Protein AF-U5CZX8-F1 (afdb_monomer)

Mean predicted aligned error: 11.59 Å

Sequence (187 aa):
MSKPLRHMLASSLLDAGLIGLATLAYSPLNSSSNFSDRPPTEMAPLFPGCDYEHWLIVMDKPGGEGATKQQMIECYVQTLAKIVGSEEEAKKKIYNVSCERYFGFGCELDEETANKLEGIPGVLFVLPDSYVDVENKDYGAELFVNGEIVQRTPERQRRVEPVPQRAQDRPRYNDRTRYVRRRENQR

Foldseek 3Di:
DDQLVLVVVVVVCVVVLLDQFAPPDPPVPPDPDDPPPDDPPPPDPQAAQQPQQKKKWFFDQQLHPPDDPLSLVVSQLVLLCVLVVHSQVSLAFWFAAADDSGRITMGGHHNVSLVVSVPGPGTDDIHRFHHNDNVVRHSAHFTGHRHDTDDDDPVVNVSRDDDPPDPPPPPPPPPPPPVVVVVVVPD

Organism: Amborella trichopoda (NCBI:txid13333)

Secondary structure (DSSP, 8-state):
--HHHHHHHHHHHHHTTSS---------------TT---TT-PPPPPTT-SSSEEEEEESSTTSTT--HHHHHHHHHHHHHHHHS-HHHHHHHEEEEEESSSEEEEEE--HHHHHGGGGSTTEEEEEE---SBTTTTB--SEEEETTEEEPPPHHHHHHHSPP---TT-S------STTTHHHHT--

Nearest PDB structures (foldseek):
  5ydg-assembly1_A  TM=9.999E-01  e=1.184E-20  Arabidopsis thaliana
  5iww-assembly1_C  TM=9.575E-01  e=3.971E-15  Arabidopsis thaliana
  5gi0-assembly1_A  TM=9.642E-01  e=8.546E-14  Arabidopsis thaliana
  5mpy-assembly1_B  TM=8.998E-01  e=9.704E-13  Arabidopsis thaliana
  5mpx-assembly1_A  TM=8.526E-01  e=6.197E-12  Arabidopsis thaliana

InterPro domains:
  IPR037045 Peptidase S8 propeptide/proteinase inhibitor I9 superfamily [G3DSA:3.30.70.80] (50-134)
  IPR039206 MORF/ORRM1/DAG-like [PTHR31346] (24-185)
  IPR054059 MORF/ORRM1/DAG-like, MORF domain [PF21864] (52-142)

Solvent-accessible surface area (backbone atoms only — not comparable to full-atom values): 11111 Å² total; per-residue (Å²): 134,56,71,69,58,34,52,52,49,48,50,50,35,40,78,68,67,55,43,77,54,42,83,67,83,72,66,79,72,92,63,97,63,80,87,81,76,71,65,100,75,74,69,72,82,64,56,65,65,42,73,50,37,33,34,34,38,32,39,55,64,48,58,42,90,87,44,50,69,68,44,28,50,51,39,51,31,53,59,43,12,75,75,69,74,32,54,72,57,21,24,62,34,29,52,22,39,34,83,75,86,40,46,33,37,32,31,61,39,54,56,75,64,50,57,59,49,68,76,40,90,51,45,73,46,72,27,66,29,34,26,30,32,69,92,76,67,31,58,31,70,42,38,26,55,72,78,39,82,50,84,68,56,73,76,58,44,66,61,52,50,84,74,79,77,62,84,80,73,59,81,76,80,76,80,71,66,72,70,60,64,65,66,68,77,74,118

pLDDT: mean 78.73, std 22.08, range [29.31, 98.56]

Radius of gyration: 20.28 Å; Cα contacts (8 Å, |Δi|>4): 254; chains: 1; boun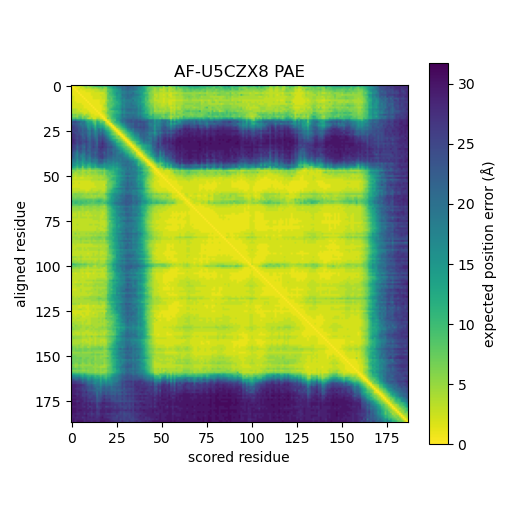ding box: 40×74×40 Å

Structure (mmCIF, N/CA/C/O backbone):
data_AF-U5CZX8-F1
#
_entry.id   AF-U5CZX8-F1
#
loop_
_atom_site.group_PDB
_atom_site.id
_atom_site.type_symbol
_atom_site.label_atom_id
_atom_site.label_alt_id
_atom_site.label_comp_id
_atom_site.label_asym_id
_atom_site.label_entity_id
_atom_site.label_seq_id
_atom_site.pdbx_PDB_ins_code
_atom_site.Cartn_x
_atom_site.Cartn_y
_atom_site.Cartn_z
_atom_site.occupancy
_atom_site.B_iso_or_equiv
_atom_site.auth_seq_id
_atom_site.auth_comp_id
_atom_site.auth_asym_id
_atom_site.auth_atom_id
_atom_site.pdbx_PDB_model_num
ATOM 1 N N . MET A 1 1 ? 4.546 -13.381 12.434 1.00 78.50 1 MET A N 1
ATOM 2 C CA . MET A 1 1 ? 4.994 -14.566 11.647 1.00 78.50 1 MET A CA 1
ATOM 3 C C . MET A 1 1 ? 6.527 -14.574 11.509 1.00 78.50 1 MET A C 1
ATOM 5 O O . MET A 1 1 ? 7.109 -13.504 11.588 1.00 78.50 1 MET A O 1
ATOM 9 N N . SER A 1 2 ? 7.214 -15.718 11.329 1.00 84.50 2 SER A N 1
ATOM 10 C CA . SER A 1 2 ? 8.690 -15.725 11.152 1.00 84.50 2 SER A CA 1
ATOM 11 C C . SER A 1 2 ? 9.116 -15.339 9.724 1.00 84.50 2 SER A C 1
ATOM 13 O O . SER A 1 2 ? 8.369 -15.570 8.772 1.00 84.50 2 SER A O 1
ATOM 15 N N . LYS A 1 3 ? 10.336 -14.799 9.550 1.00 83.19 3 LYS A N 1
ATOM 16 C CA . LYS A 1 3 ? 10.922 -14.449 8.235 1.00 83.19 3 LYS A CA 1
ATOM 17 C C . LYS A 1 3 ? 10.794 -15.536 7.153 1.00 83.19 3 LYS A C 1
ATOM 19 O O . LYS A 1 3 ? 10.302 -15.208 6.072 1.00 83.19 3 LYS A O 1
ATOM 24 N N . PRO A 1 4 ? 11.175 -16.807 7.397 1.00 80.69 4 PRO A N 1
ATOM 25 C CA . PRO A 1 4 ? 11.078 -17.844 6.369 1.00 80.69 4 PRO A CA 1
ATOM 26 C C . PRO A 1 4 ? 9.625 -18.177 6.009 1.00 80.69 4 PRO A C 1
ATOM 28 O O . PRO A 1 4 ? 9.330 -18.436 4.845 1.00 80.69 4 PRO A O 1
ATOM 31 N N . LEU A 1 5 ? 8.700 -18.115 6.977 1.00 83.25 5 LEU A N 1
ATOM 32 C CA . LEU A 1 5 ? 7.270 -18.312 6.715 1.00 83.25 5 LEU A CA 1
ATOM 33 C C . LEU A 1 5 ? 6.704 -17.186 5.845 1.00 83.25 5 LEU A C 1
ATOM 35 O O . LEU A 1 5 ? 5.972 -17.461 4.899 1.00 83.25 5 LEU A O 1
ATOM 39 N N . ARG A 1 6 ? 7.089 -15.933 6.116 1.00 83.25 6 ARG A N 1
ATOM 40 C CA . ARG A 1 6 ? 6.711 -14.781 5.285 1.00 83.25 6 ARG A CA 1
ATOM 41 C C . ARG A 1 6 ? 7.212 -14.916 3.852 1.00 83.25 6 ARG A C 1
ATOM 43 O O . ARG A 1 6 ? 6.442 -14.699 2.926 1.00 83.25 6 ARG A O 1
ATOM 50 N N . HIS A 1 7 ? 8.465 -15.325 3.674 1.00 80.50 7 HIS A N 1
ATOM 51 C CA . HIS A 1 7 ? 9.041 -15.531 2.347 1.00 80.50 7 HIS A CA 1
ATOM 52 C C . HIS A 1 7 ? 8.331 -16.658 1.580 1.00 80.50 7 HIS A C 1
ATOM 54 O O . HIS A 1 7 ? 8.006 -16.512 0.404 1.00 80.50 7 HIS A O 1
ATOM 60 N N . MET A 1 8 ? 8.051 -17.781 2.248 1.00 82.44 8 MET A N 1
ATOM 61 C CA . MET A 1 8 ? 7.316 -18.898 1.647 1.00 82.44 8 MET A CA 1
ATOM 62 C C . MET A 1 8 ? 5.894 -18.491 1.246 1.00 82.44 8 MET A C 1
ATOM 64 O O . MET A 1 8 ? 5.428 -18.857 0.169 1.00 82.44 8 MET A O 1
ATOM 68 N N . LEU A 1 9 ? 5.216 -17.708 2.088 1.00 83.75 9 LEU A N 1
ATOM 69 C CA . LEU A 1 9 ? 3.877 -17.209 1.802 1.00 83.75 9 LEU A CA 1
ATOM 70 C C . LEU A 1 9 ? 3.877 -16.218 0.633 1.00 83.75 9 LEU A C 1
ATOM 72 O O . LEU A 1 9 ? 3.049 -16.358 -0.261 1.00 83.75 9 LEU A O 1
ATOM 76 N N . ALA A 1 10 ? 4.824 -15.276 0.600 1.00 83.75 10 ALA A N 1
ATOM 77 C CA . ALA A 1 10 ? 4.983 -14.346 -0.517 1.00 83.75 10 ALA A CA 1
ATOM 78 C C . ALA A 1 10 ? 5.214 -15.095 -1.840 1.00 83.75 10 ALA A C 1
ATOM 80 O O . ALA A 1 10 ? 4.497 -14.853 -2.807 1.00 83.75 10 ALA A O 1
ATOM 81 N N . SER A 1 11 ? 6.126 -16.075 -1.857 1.00 77.06 11 SER A N 1
ATOM 82 C CA . SER A 1 11 ? 6.371 -16.928 -3.031 1.00 77.06 11 SER A CA 1
ATOM 83 C C . SER A 1 11 ? 5.117 -17.689 -3.471 1.00 77.06 11 SER A C 1
ATOM 85 O O . SER A 1 11 ? 4.805 -17.732 -4.653 1.00 77.06 11 SER A O 1
ATOM 87 N N . SER A 1 12 ? 4.367 -18.260 -2.526 1.00 76.12 12 SER A N 1
ATOM 88 C CA . SER A 1 12 ? 3.146 -19.015 -2.828 1.00 76.12 12 SER A CA 1
ATOM 89 C C . SER A 1 12 ? 2.041 -18.129 -3.418 1.00 76.12 12 SER A C 1
ATOM 91 O O . SER A 1 12 ? 1.382 -18.504 -4.387 1.00 76.12 12 SER A O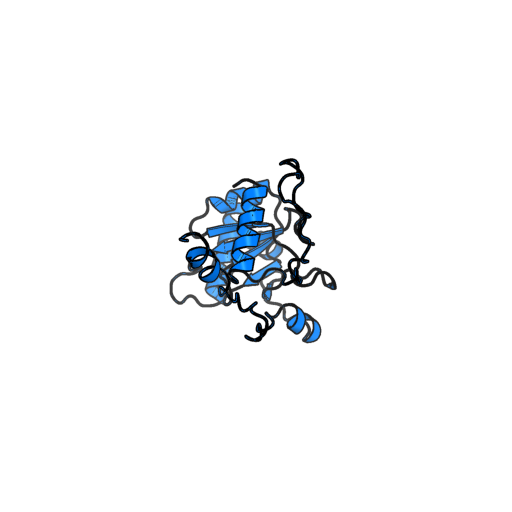 1
ATOM 93 N N . LEU A 1 13 ? 1.849 -16.924 -2.869 1.00 80.81 13 LEU A N 1
ATOM 94 C CA . LEU A 1 13 ? 0.871 -15.961 -3.383 1.00 80.81 13 LEU A CA 1
ATOM 95 C C . LEU A 1 13 ? 1.269 -15.427 -4.766 1.00 80.81 13 LEU A C 1
ATOM 97 O O . LEU A 1 13 ? 0.390 -15.165 -5.589 1.00 80.81 13 LEU A O 1
ATOM 101 N N . LEU A 1 14 ? 2.571 -15.310 -5.035 1.00 74.50 14 LEU A N 1
ATOM 102 C CA . LEU A 1 14 ? 3.102 -14.982 -6.356 1.00 74.50 14 LEU A CA 1
ATOM 103 C C . LEU A 1 14 ? 2.827 -16.080 -7.379 1.00 74.50 14 LEU A C 1
ATOM 105 O O . LEU A 1 14 ? 2.268 -15.800 -8.437 1.00 74.50 14 LEU A O 1
ATOM 109 N N . ASP A 1 15 ? 3.151 -17.330 -7.044 1.00 72.50 15 ASP A N 1
ATOM 110 C CA . ASP A 1 15 ? 2.921 -18.490 -7.914 1.00 72.50 15 ASP A CA 1
ATOM 111 C C . ASP A 1 15 ? 1.429 -18.688 -8.222 1.00 72.50 15 ASP A C 1
ATOM 113 O O . ASP A 1 15 ? 1.054 -19.127 -9.313 1.00 72.50 15 ASP A O 1
ATOM 117 N N . ALA A 1 16 ? 0.560 -18.334 -7.271 1.00 71.88 16 ALA A N 1
ATOM 118 C CA . ALA A 1 16 ? -0.889 -18.342 -7.443 1.00 71.88 16 ALA A CA 1
ATOM 119 C C . ALA A 1 16 ? -1.425 -17.147 -8.258 1.00 71.88 16 ALA A C 1
ATOM 121 O O . ALA A 1 16 ? -2.615 -17.122 -8.577 1.00 71.88 16 ALA A O 1
ATOM 122 N N . GLY A 1 17 ? -0.587 -16.156 -8.581 1.00 70.94 17 GLY A N 1
ATOM 123 C CA . GLY A 1 17 ? -0.991 -14.924 -9.261 1.00 70.94 17 GLY A CA 1
ATOM 124 C C . GLY A 1 17 ? -1.890 -14.016 -8.415 1.00 70.94 17 GLY A C 1
ATOM 125 O O . GLY A 1 17 ? -2.615 -13.193 -8.968 1.00 70.94 17 GLY A O 1
ATOM 126 N N . LEU A 1 18 ? -1.874 -14.182 -7.088 1.00 70.50 18 LEU A N 1
ATOM 127 C CA . LEU A 1 18 ? -2.709 -13.427 -6.150 1.00 70.50 18 LEU A CA 1
ATOM 128 C C . LEU A 1 18 ? -2.105 -12.070 -5.779 1.00 70.50 18 LEU A C 1
ATOM 130 O O . LEU A 1 18 ? -2.843 -11.157 -5.422 1.00 70.50 18 LEU A O 1
ATOM 134 N N . ILE A 1 19 ? -0.781 -11.924 -5.869 1.00 71.50 19 ILE A N 1
ATOM 135 C CA . ILE A 1 19 ? -0.080 -10.648 -5.686 1.00 71.50 19 ILE A CA 1
ATOM 136 C C . ILE A 1 19 ? 0.880 -10.416 -6.853 1.00 71.50 19 ILE A C 1
ATOM 138 O O . ILE A 1 19 ? 1.538 -11.338 -7.329 1.00 71.50 19 ILE A O 1
ATOM 142 N N . GLY A 1 20 ? 0.932 -9.178 -7.343 1.00 58.06 20 GLY A N 1
ATOM 143 C CA . GLY A 1 20 ? 1.756 -8.783 -8.486 1.00 58.06 20 GLY A CA 1
ATOM 144 C C . GLY A 1 20 ? 3.149 -8.308 -8.080 1.00 58.06 20 GLY A C 1
ATOM 145 O O . GLY A 1 20 ? 3.494 -7.179 -8.413 1.00 58.06 20 GLY A O 1
ATOM 146 N N . LEU A 1 21 ? 3.912 -9.131 -7.355 1.00 53.41 21 LEU A N 1
ATOM 147 C CA . LEU A 1 21 ? 5.357 -8.920 -7.174 1.00 53.41 21 LEU A CA 1
ATOM 148 C C . LEU A 1 21 ? 6.109 -9.568 -8.348 1.00 53.41 21 LEU A C 1
ATOM 150 O O . LEU A 1 21 ? 5.516 -10.270 -9.167 1.00 53.41 21 LEU A O 1
ATOM 154 N N . ALA A 1 22 ? 7.398 -9.272 -8.476 1.00 44.47 22 ALA A N 1
ATOM 155 C CA . ALA A 1 22 ? 8.213 -9.544 -9.657 1.00 44.47 22 ALA A CA 1
ATOM 156 C C . ALA A 1 22 ? 7.952 -10.882 -10.364 1.00 44.47 22 ALA A C 1
ATOM 158 O O . ALA A 1 22 ? 8.264 -11.953 -9.848 1.00 44.47 22 ALA A O 1
ATOM 159 N N . THR A 1 23 ? 7.530 -10.816 -11.629 1.00 39.31 23 THR A N 1
ATOM 160 C CA . THR A 1 23 ? 7.775 -11.895 -12.588 1.00 39.31 23 THR A CA 1
ATOM 161 C C . THR A 1 23 ? 9.192 -11.746 -13.128 1.00 39.31 23 THR A C 1
ATOM 163 O O . THR A 1 23 ? 9.391 -11.403 -14.295 1.00 39.31 23 THR A O 1
ATOM 166 N N . LEU A 1 24 ? 10.205 -11.994 -12.298 1.00 36.75 24 LEU A N 1
ATOM 167 C CA . LEU A 1 24 ? 11.465 -12.440 -12.872 1.00 36.75 24 LEU A CA 1
ATOM 168 C C . LEU A 1 24 ? 11.303 -13.915 -13.187 1.00 36.75 24 LEU A C 1
ATOM 170 O O . LEU A 1 24 ? 10.993 -14.725 -12.318 1.00 36.75 24 LEU A O 1
ATOM 174 N N . ALA A 1 25 ? 11.476 -14.228 -14.465 1.00 31.42 25 ALA A N 1
ATOM 175 C CA . ALA A 1 25 ? 11.493 -15.561 -15.017 1.00 31.42 25 ALA A CA 1
ATOM 176 C C . ALA A 1 25 ? 12.490 -16.462 -14.270 1.00 31.42 25 ALA A C 1
ATOM 178 O O . ALA A 1 25 ? 13.597 -16.705 -14.740 1.00 31.42 25 ALA A O 1
ATOM 179 N N . TYR A 1 26 ? 12.074 -17.055 -13.157 1.00 33.75 26 TYR A N 1
ATOM 180 C CA . TYR A 1 26 ? 12.477 -18.416 -12.881 1.00 33.75 26 TYR A CA 1
ATOM 181 C C . TYR A 1 26 ? 11.613 -19.295 -13.775 1.00 33.75 26 TYR A C 1
ATOM 183 O O . TYR A 1 26 ? 10.571 -19.820 -13.397 1.00 33.75 26 TYR A O 1
ATOM 191 N N . SER A 1 27 ? 12.108 -19.511 -14.996 1.00 29.31 27 SER A N 1
ATOM 192 C CA . SER A 1 27 ? 12.084 -20.895 -15.450 1.00 29.31 27 SER A CA 1
ATOM 193 C C . SER A 1 27 ? 12.723 -21.693 -14.313 1.00 29.31 27 SER A C 1
ATOM 195 O O . SER A 1 27 ? 13.833 -21.325 -13.911 1.00 29.31 27 SER A O 1
ATOM 197 N N . PRO A 1 28 ? 12.077 -22.724 -13.743 1.00 33.00 28 PRO A N 1
ATOM 198 C CA . PRO A 1 28 ? 12.826 -23.673 -12.953 1.00 33.00 28 PRO A CA 1
ATOM 199 C C . PRO A 1 28 ? 13.852 -24.223 -13.934 1.00 33.00 28 PRO A C 1
ATOM 201 O O . PRO A 1 28 ? 13.510 -24.977 -14.847 1.00 33.00 28 PRO A O 1
ATOM 204 N N . LEU A 1 29 ? 15.091 -23.734 -13.836 1.00 30.27 29 LEU A N 1
ATOM 205 C CA . LEU A 1 29 ? 16.211 -24.342 -14.517 1.00 30.27 29 LEU A CA 1
ATOM 206 C C . LEU A 1 29 ? 16.099 -25.812 -14.158 1.00 30.27 29 LEU A C 1
ATOM 208 O O . LEU A 1 29 ? 16.090 -26.184 -12.984 1.00 30.27 29 LEU A O 1
ATOM 212 N N . ASN A 1 30 ? 15.900 -26.608 -15.199 1.00 37.06 30 ASN A N 1
ATOM 213 C CA . ASN A 1 30 ? 15.998 -28.046 -15.200 1.00 37.06 30 ASN A CA 1
ATOM 214 C C . ASN A 1 30 ? 17.410 -28.425 -14.731 1.00 37.06 30 ASN A C 1
ATOM 216 O O . ASN A 1 30 ? 18.274 -28.764 -15.532 1.00 37.06 30 ASN A O 1
ATOM 220 N N . SER A 1 31 ? 17.646 -28.311 -13.430 1.00 34.00 31 SER A N 1
ATOM 221 C CA . SER A 1 31 ? 18.779 -28.869 -12.724 1.00 34.00 31 SER A CA 1
ATOM 222 C C . SER A 1 31 ? 18.196 -29.941 -11.832 1.00 34.00 31 SER A C 1
ATOM 224 O O . SER A 1 31 ? 17.680 -29.694 -10.745 1.00 34.00 31 SER A O 1
ATOM 226 N N . SER A 1 32 ? 18.243 -31.159 -12.351 1.00 39.44 32 SER A N 1
ATOM 227 C CA . SER A 1 32 ? 18.207 -32.389 -11.580 1.00 39.44 32 SER A CA 1
ATOM 228 C C . SER A 1 32 ? 19.336 -32.376 -10.541 1.00 39.44 32 SER A C 1
ATOM 230 O O . SER A 1 32 ? 20.376 -33.002 -10.732 1.00 39.44 32 SER A O 1
ATOM 232 N N . SER A 1 33 ? 19.166 -31.629 -9.457 1.00 37.16 33 SER A N 1
ATOM 233 C CA . SER A 1 33 ? 20.086 -31.619 -8.326 1.00 37.16 33 SER A CA 1
ATOM 234 C C . SER A 1 33 ? 19.279 -31.810 -7.053 1.00 37.16 33 SER A C 1
ATOM 236 O O . SER A 1 33 ? 18.528 -30.932 -6.635 1.00 37.16 33 SER A O 1
ATOM 238 N N . ASN A 1 34 ? 19.412 -33.017 -6.507 1.00 36.50 34 ASN A N 1
ATOM 239 C CA . ASN A 1 34 ? 18.912 -33.498 -5.227 1.00 36.50 34 ASN A CA 1
ATOM 240 C C . ASN A 1 34 ? 18.708 -32.382 -4.187 1.00 36.50 34 ASN A C 1
ATOM 242 O O . ASN A 1 34 ? 19.662 -31.805 -3.676 1.00 36.50 34 ASN A O 1
ATOM 246 N N . PHE A 1 35 ? 17.449 -32.148 -3.814 1.00 41.88 35 PHE A N 1
ATOM 247 C CA . PHE A 1 35 ? 17.029 -31.244 -2.733 1.00 41.88 35 PHE A CA 1
ATOM 248 C C . PHE A 1 35 ? 17.423 -31.729 -1.322 1.00 41.88 35 PHE A C 1
ATOM 250 O O . PHE A 1 35 ? 16.979 -31.162 -0.328 1.00 41.88 35 PHE A O 1
ATOM 257 N N . SER A 1 36 ? 18.227 -32.786 -1.213 1.00 44.41 36 SER A N 1
ATOM 258 C CA . SER A 1 36 ? 18.512 -33.463 0.053 1.00 44.41 36 SER A CA 1
ATOM 259 C C . SER A 1 36 ? 19.701 -32.886 0.827 1.00 44.41 36 SER A C 1
ATOM 261 O O . SER A 1 36 ? 19.814 -33.186 2.010 1.00 44.41 36 SER A O 1
ATOM 263 N N . ASP A 1 37 ? 20.532 -32.035 0.212 1.00 43.59 37 ASP A N 1
ATOM 264 C CA . ASP A 1 37 ? 21.827 -31.635 0.796 1.00 43.59 37 ASP A CA 1
ATOM 265 C C . ASP A 1 37 ? 21.933 -30.157 1.214 1.00 43.59 37 ASP A C 1
ATOM 267 O O . ASP A 1 37 ? 23.011 -29.709 1.605 1.00 43.59 37 ASP A O 1
ATOM 271 N N . ARG A 1 38 ? 20.846 -29.367 1.174 1.00 44.50 38 ARG A N 1
ATOM 272 C CA . ARG A 1 38 ? 20.902 -27.998 1.718 1.00 44.50 38 ARG A CA 1
ATOM 273 C C . ARG A 1 38 ? 20.755 -28.020 3.243 1.00 44.50 38 ARG A C 1
ATOM 275 O O . ARG A 1 38 ? 19.725 -28.492 3.731 1.00 44.50 38 ARG A O 1
ATOM 282 N N . PRO A 1 39 ? 21.725 -27.487 4.013 1.00 38.94 39 PRO A N 1
ATOM 283 C CA . PRO A 1 39 ? 21.529 -27.289 5.441 1.00 38.94 39 PRO A CA 1
ATOM 284 C C . PRO A 1 39 ? 20.318 -26.358 5.665 1.00 38.94 39 PRO A C 1
ATOM 286 O O . PRO A 1 39 ? 20.129 -25.430 4.876 1.00 38.94 39 PRO A O 1
ATOM 289 N N . PRO A 1 40 ? 19.508 -26.543 6.730 1.00 52.44 40 PRO A N 1
ATOM 290 C CA . PRO A 1 40 ? 18.209 -25.864 6.916 1.00 52.44 40 PRO A CA 1
ATOM 291 C C . PRO A 1 40 ? 18.261 -24.330 7.044 1.00 52.44 40 PRO A C 1
ATOM 293 O O . PRO A 1 40 ? 17.234 -23.690 7.265 1.00 52.44 40 PRO A O 1
ATOM 296 N N . THR A 1 41 ? 19.452 -23.746 6.955 1.00 47.69 41 THR A N 1
ATOM 297 C CA . THR A 1 41 ? 19.762 -22.358 7.302 1.00 47.69 41 THR A CA 1
ATOM 298 C C . THR A 1 41 ? 20.202 -21.529 6.096 1.00 47.69 41 THR A C 1
ATOM 300 O O . THR A 1 41 ? 20.325 -20.312 6.217 1.00 47.69 41 THR A O 1
ATOM 303 N N . GLU A 1 42 ? 20.436 -22.147 4.933 1.00 44.53 42 GLU A N 1
ATOM 304 C CA . GLU A 1 42 ? 20.736 -21.403 3.707 1.00 44.53 42 GLU A CA 1
ATOM 305 C C . GLU A 1 42 ? 19.422 -20.848 3.139 1.00 44.53 42 GLU A C 1
ATOM 307 O O . GLU A 1 42 ? 18.745 -21.466 2.314 1.00 44.53 42 GLU A O 1
ATOM 312 N N . MET A 1 43 ? 19.011 -19.694 3.677 1.00 50.47 43 MET A N 1
ATOM 313 C CA . MET A 1 43 ? 17.903 -18.902 3.150 1.00 50.47 43 MET A CA 1
ATOM 314 C C . MET A 1 43 ? 18.111 -18.750 1.639 1.00 50.47 43 MET A C 1
ATOM 316 O O . MET A 1 43 ? 19.199 -18.374 1.197 1.00 50.47 43 MET A O 1
ATOM 320 N N . ALA A 1 44 ? 17.086 -19.067 0.842 1.00 56.72 44 ALA A N 1
ATOM 321 C CA . ALA A 1 44 ? 17.107 -18.767 -0.585 1.00 56.72 44 ALA A CA 1
ATOM 322 C C . ALA A 1 44 ? 17.496 -17.287 -0.785 1.00 56.72 44 ALA A C 1
ATOM 324 O O . ALA A 1 44 ? 17.135 -16.469 0.068 1.00 56.72 44 ALA A O 1
ATOM 325 N N . PRO A 1 45 ? 18.230 -16.930 -1.858 1.00 57.22 45 PRO A N 1
ATOM 326 C CA . PRO A 1 45 ? 18.586 -15.539 -2.107 1.00 57.22 45 PRO A CA 1
ATOM 327 C C . PRO A 1 45 ? 17.318 -14.690 -2.053 1.00 57.22 45 PRO A C 1
ATOM 329 O O . PRO A 1 45 ? 16.367 -14.978 -2.782 1.00 57.22 45 PRO A O 1
ATOM 332 N N . LEU A 1 46 ? 17.291 -13.701 -1.157 1.00 64.56 46 LEU A N 1
ATOM 333 C CA . LEU A 1 46 ? 16.168 -12.776 -1.057 1.00 64.56 46 LEU A CA 1
ATOM 334 C C . LEU A 1 46 ? 15.966 -12.129 -2.430 1.00 64.56 46 LEU A C 1
ATOM 336 O O . LEU A 1 46 ? 16.939 -11.786 -3.111 1.00 64.56 46 LEU A O 1
ATOM 340 N N . PHE A 1 47 ? 14.711 -11.995 -2.853 1.00 75.50 47 PHE A N 1
ATOM 341 C CA . PHE A 1 47 ? 14.388 -11.297 -4.093 1.00 75.50 47 PHE A CA 1
ATOM 342 C C . PHE A 1 47 ? 15.025 -9.894 -4.085 1.00 75.50 47 PHE A C 1
ATOM 344 O O . PHE A 1 47 ? 15.101 -9.267 -3.027 1.00 75.50 47 PHE A O 1
ATOM 351 N N . PRO A 1 48 ? 15.494 -9.358 -5.224 1.00 84.12 48 PRO A N 1
ATOM 352 C CA . PRO A 1 48 ? 15.977 -7.980 -5.268 1.00 84.12 48 PRO A CA 1
ATOM 353 C C . PRO A 1 48 ? 14.923 -7.011 -4.706 1.00 84.12 48 PRO A C 1
ATOM 355 O O . PRO A 1 48 ? 13.763 -7.069 -5.105 1.00 84.12 48 PRO A O 1
ATOM 358 N N . GLY A 1 49 ? 15.317 -6.146 -3.769 1.00 84.19 49 GLY A N 1
ATOM 359 C CA . GLY A 1 49 ? 14.403 -5.238 -3.056 1.00 84.19 49 GLY A CA 1
ATOM 360 C C . GLY A 1 49 ? 13.732 -5.833 -1.811 1.00 84.19 49 GLY A C 1
ATOM 361 O O . GLY A 1 49 ? 13.087 -5.102 -1.075 1.00 84.19 49 GLY A O 1
ATOM 362 N N . CYS A 1 50 ? 13.910 -7.129 -1.534 1.00 89.19 50 CYS A N 1
ATOM 363 C CA . CYS A 1 50 ? 13.456 -7.762 -0.296 1.00 89.19 50 CYS A CA 1
ATOM 364 C C . CYS A 1 50 ? 14.487 -7.550 0.818 1.00 89.19 50 CYS A C 1
ATOM 366 O O . CYS A 1 50 ? 15.338 -8.402 1.076 1.00 89.19 50 CYS A O 1
ATOM 368 N N . ASP A 1 51 ? 14.401 -6.400 1.478 1.00 90.06 51 ASP A N 1
ATOM 369 C CA . ASP A 1 51 ? 15.327 -5.946 2.523 1.00 90.06 51 ASP A CA 1
ATOM 370 C C . ASP A 1 51 ? 14.749 -5.996 3.948 1.00 90.06 51 ASP A C 1
ATOM 372 O O . ASP A 1 51 ? 15.488 -5.784 4.906 1.00 90.06 51 ASP A O 1
ATOM 376 N N . TYR A 1 52 ? 13.467 -6.353 4.106 1.00 91.06 52 TYR A N 1
ATOM 377 C CA . TYR A 1 52 ? 12.719 -6.272 5.374 1.00 91.06 52 TYR A CA 1
ATOM 378 C C . TYR A 1 52 ? 12.539 -4.840 5.914 1.00 91.06 52 TYR A C 1
ATOM 380 O O . TYR A 1 52 ? 12.140 -4.663 7.067 1.00 91.06 52 TYR A O 1
ATOM 388 N N . GLU A 1 53 ? 12.772 -3.838 5.070 1.00 95.19 53 GLU A N 1
ATOM 389 C CA . GLU A 1 53 ? 12.438 -2.430 5.298 1.00 95.19 53 GLU A CA 1
ATOM 390 C C . GLU A 1 53 ? 11.243 -2.010 4.425 1.00 95.19 53 GLU A C 1
ATOM 392 O O . GLU A 1 53 ? 10.510 -1.080 4.756 1.00 95.19 53 GLU A O 1
ATOM 397 N N . HIS A 1 54 ? 10.980 -2.754 3.348 1.00 96.50 54 HIS A N 1
ATOM 398 C CA . HIS A 1 54 ? 9.813 -2.588 2.489 1.00 96.50 54 HIS A CA 1
ATOM 399 C C . HIS A 1 54 ? 8.813 -3.725 2.688 1.00 96.50 54 HIS A C 1
ATOM 401 O O . HIS A 1 54 ? 9.150 -4.911 2.614 1.00 96.50 54 HIS A O 1
ATOM 407 N N . TRP A 1 55 ? 7.557 -3.350 2.919 1.00 97.00 55 TRP A N 1
ATOM 408 C CA . TRP A 1 55 ? 6.490 -4.278 3.273 1.00 97.00 55 TRP A CA 1
ATOM 409 C C . TRP A 1 55 ? 5.278 -4.103 2.374 1.00 97.00 55 TRP A C 1
ATOM 411 O O . TRP A 1 55 ? 4.772 -2.993 2.228 1.00 97.00 55 TRP A O 1
ATOM 421 N N . LEU A 1 56 ? 4.777 -5.220 1.853 1.00 96.62 56 LEU A N 1
ATOM 422 C CA . LEU A 1 56 ? 3.482 -5.318 1.204 1.00 96.62 56 LEU A CA 1
ATOM 423 C C . LEU A 1 56 ? 2.422 -5.705 2.238 1.00 96.62 56 LEU A C 1
ATOM 425 O O . LEU A 1 56 ? 2.474 -6.788 2.834 1.00 96.62 56 LEU A O 1
ATOM 429 N N . ILE A 1 57 ? 1.429 -4.836 2.406 1.00 97.50 57 ILE A N 1
ATOM 430 C CA . ILE A 1 57 ? 0.287 -5.047 3.293 1.00 97.50 57 ILE A CA 1
ATOM 431 C C . ILE A 1 57 ? -0.932 -5.381 2.445 1.00 97.50 57 ILE A C 1
ATOM 433 O O . ILE A 1 57 ? -1.413 -4.548 1.679 1.00 97.50 57 ILE A O 1
ATOM 437 N N . VAL A 1 58 ? -1.441 -6.602 2.590 1.00 96.25 58 VAL A N 1
ATOM 438 C CA . VAL A 1 58 ? -2.652 -7.065 1.900 1.00 96.25 58 VAL A CA 1
ATOM 439 C C . VAL A 1 58 ? -3.827 -6.975 2.862 1.00 96.25 58 VAL A C 1
ATOM 441 O O . VAL A 1 58 ? -3.720 -7.425 4.004 1.00 96.25 58 VAL A O 1
ATOM 444 N N . MET A 1 59 ? -4.946 -6.417 2.408 1.00 96.19 59 MET A N 1
ATOM 445 C CA . MET A 1 59 ? -6.140 -6.191 3.222 1.00 96.19 59 MET A CA 1
ATOM 446 C C . MET A 1 59 ? -7.384 -6.864 2.641 1.00 96.19 59 MET A C 1
ATOM 448 O O . MET A 1 59 ? -7.526 -6.997 1.427 1.00 96.19 59 MET A O 1
ATOM 452 N N . ASP A 1 60 ? -8.309 -7.249 3.519 1.00 94.44 60 ASP A N 1
ATOM 453 C CA . ASP A 1 60 ? -9.639 -7.733 3.149 1.00 94.44 60 ASP A CA 1
ATOM 454 C C . ASP A 1 60 ? -10.612 -6.560 3.011 1.00 94.44 60 ASP A C 1
ATOM 456 O O . ASP A 1 60 ? -10.761 -5.772 3.945 1.00 94.44 60 ASP A O 1
ATOM 460 N N . LYS A 1 61 ? -11.270 -6.455 1.848 1.00 92.75 61 LYS A N 1
ATOM 461 C CA . LYS A 1 61 ? -12.321 -5.463 1.535 1.00 92.75 61 LYS A CA 1
ATOM 462 C C . LYS A 1 61 ? -12.072 -4.067 2.160 1.00 92.75 61 LYS A C 1
ATOM 464 O O . LYS A 1 61 ? -12.907 -3.588 2.936 1.00 92.75 61 LYS A O 1
ATOM 469 N N . PRO A 1 62 ? -10.939 -3.400 1.865 1.00 93.50 62 PRO A N 1
ATOM 470 C CA . PRO A 1 62 ? -10.641 -2.089 2.440 1.00 93.50 62 PRO A CA 1
ATOM 471 C C . PRO A 1 62 ? -11.731 -1.079 2.067 1.00 93.50 62 PRO A C 1
ATOM 473 O O . PRO A 1 62 ? -12.183 -1.036 0.928 1.00 93.50 62 PRO A O 1
ATOM 476 N N . GLY A 1 63 ? -12.188 -0.286 3.035 1.00 90.69 63 GLY A N 1
ATOM 477 C CA . GLY A 1 63 ? -13.300 0.654 2.838 1.00 90.69 63 GLY A CA 1
ATOM 478 C C . GLY A 1 63 ? -14.700 0.019 2.757 1.00 90.69 63 GLY A C 1
ATOM 479 O O . GLY A 1 63 ? -15.680 0.756 2.685 1.00 90.69 63 GLY A O 1
ATOM 480 N N . GLY A 1 64 ? -14.824 -1.313 2.818 1.00 91.31 64 GLY A N 1
ATOM 481 C CA . GLY A 1 64 ? -16.101 -2.032 2.794 1.00 91.31 64 GLY A CA 1
ATOM 482 C C . GLY A 1 64 ? -16.521 -2.551 1.412 1.00 91.31 64 GLY A C 1
ATOM 483 O O . GLY A 1 64 ? -15.777 -2.498 0.434 1.00 91.31 64 GLY A O 1
ATOM 484 N N . GLU A 1 65 ? -17.730 -3.114 1.330 1.00 89.19 65 GLU A N 1
ATOM 485 C CA . GLU A 1 65 ? -18.252 -3.669 0.075 1.00 89.19 65 GLU A CA 1
ATOM 486 C C . GLU A 1 65 ? -18.563 -2.569 -0.943 1.00 89.19 65 GLU A C 1
ATOM 488 O O . GLU A 1 65 ? -19.300 -1.629 -0.654 1.00 89.19 65 GLU A O 1
ATOM 493 N N . GLY A 1 66 ? -18.011 -2.703 -2.152 1.00 88.19 66 GLY A N 1
ATOM 494 C CA . GLY A 1 66 ? -18.203 -1.724 -3.225 1.00 88.19 66 GLY A CA 1
ATOM 495 C C . GLY A 1 66 ? -17.477 -0.394 -3.004 1.00 88.19 66 GLY A C 1
ATOM 496 O O . GLY A 1 66 ? -17.847 0.595 -3.634 1.00 88.19 66 GLY A O 1
ATOM 497 N N . ALA A 1 67 ? -16.471 -0.359 -2.123 1.00 94.38 67 ALA A N 1
ATOM 498 C CA . ALA A 1 67 ? -15.684 0.838 -1.858 1.00 94.38 67 ALA A CA 1
ATOM 499 C C . ALA A 1 67 ? -15.052 1.413 -3.134 1.00 94.38 67 ALA A C 1
ATOM 501 O O . ALA A 1 67 ? -14.576 0.687 -4.011 1.00 94.38 67 ALA A O 1
ATOM 502 N N . THR A 1 68 ? -15.020 2.741 -3.226 1.00 96.44 68 THR A N 1
ATOM 503 C CA . THR A 1 68 ? -14.308 3.435 -4.298 1.00 96.44 68 THR A CA 1
ATOM 504 C C . THR A 1 68 ? -12.800 3.364 -4.080 1.00 96.44 68 THR A C 1
ATOM 506 O O . THR A 1 68 ? -12.311 3.140 -2.973 1.00 96.44 68 THR A O 1
ATOM 509 N N . LYS A 1 69 ? -12.034 3.629 -5.139 1.00 95.50 69 LYS A N 1
ATOM 510 C CA . LYS A 1 69 ? -10.571 3.710 -5.070 1.00 95.50 69 LYS A CA 1
ATOM 511 C C . LYS A 1 69 ? -10.076 4.681 -3.998 1.00 95.50 69 LYS A C 1
ATOM 513 O O . LYS A 1 69 ? -9.171 4.340 -3.247 1.00 95.50 69 LYS A O 1
ATOM 518 N N . GLN A 1 70 ? -10.689 5.860 -3.890 1.00 96.12 70 GLN A N 1
ATOM 519 C CA . GLN A 1 70 ? -10.333 6.829 -2.853 1.00 96.12 70 GLN A CA 1
ATOM 520 C C . GLN A 1 70 ? -10.600 6.278 -1.448 1.00 96.12 70 GLN A C 1
ATOM 522 O O . GLN A 1 70 ? -9.723 6.368 -0.598 1.00 96.12 70 GLN A O 1
ATOM 527 N N . GLN A 1 71 ? -11.751 5.636 -1.225 1.00 97.12 71 GLN A N 1
ATOM 528 C CA . GLN A 1 71 ? -12.091 5.044 0.074 1.00 97.12 71 GLN A CA 1
ATOM 529 C C . GLN A 1 71 ? -11.135 3.910 0.466 1.00 97.12 71 GLN A C 1
ATOM 531 O O . GLN A 1 71 ? -10.759 3.788 1.632 1.00 97.12 71 GLN A O 1
ATOM 536 N N . MET A 1 72 ? -10.705 3.096 -0.503 1.00 97.50 72 MET A N 1
ATOM 537 C CA . MET A 1 72 ? -9.686 2.067 -0.277 1.00 97.50 72 MET A CA 1
ATOM 538 C C . MET A 1 72 ? -8.352 2.689 0.151 1.00 97.50 72 MET A C 1
ATOM 540 O O . MET A 1 72 ? -7.768 2.263 1.145 1.00 97.50 72 MET A O 1
ATOM 544 N N . ILE A 1 73 ? -7.901 3.733 -0.550 1.00 97.75 73 ILE A N 1
ATOM 545 C CA . ILE A 1 73 ? -6.649 4.437 -0.238 1.00 97.75 73 ILE A CA 1
ATOM 546 C C . ILE A 1 73 ? -6.720 5.123 1.130 1.00 97.75 73 ILE A C 1
ATOM 548 O O . ILE A 1 73 ? -5.778 5.023 1.913 1.00 97.75 73 ILE A O 1
ATOM 552 N N . GLU A 1 74 ? -7.836 5.774 1.458 1.00 97.88 74 GLU A N 1
ATOM 553 C CA . GLU A 1 74 ? -8.066 6.344 2.790 1.00 97.88 74 GLU A CA 1
ATOM 554 C C . GLU A 1 74 ? -7.981 5.265 3.875 1.00 97.88 74 GLU A C 1
ATOM 556 O O . GLU A 1 74 ? -7.314 5.462 4.891 1.00 97.88 74 GLU A O 1
ATOM 561 N N . CYS A 1 75 ? -8.564 4.086 3.636 1.00 98.00 75 CYS A N 1
ATOM 562 C CA . CYS A 1 75 ? -8.465 2.951 4.549 1.00 98.00 75 CYS A CA 1
ATOM 563 C C . CYS A 1 75 ? -7.012 2.472 4.733 1.00 98.00 75 CYS A C 1
ATOM 565 O O . CYS A 1 75 ? -6.610 2.172 5.861 1.00 98.00 75 CYS A O 1
ATOM 567 N N . TYR A 1 76 ? -6.198 2.453 3.671 1.00 98.44 76 TYR A N 1
ATOM 568 C CA . TYR A 1 76 ? -4.768 2.121 3.749 1.00 98.44 76 TYR A CA 1
ATOM 569 C C . TYR A 1 76 ? -3.994 3.123 4.604 1.00 98.44 76 TYR A C 1
ATOM 571 O O . TYR A 1 76 ? -3.287 2.734 5.538 1.00 98.44 76 TYR A O 1
ATOM 579 N N . VAL A 1 77 ? -4.186 4.418 4.337 1.00 98.50 77 VAL A N 1
ATOM 580 C CA . VAL A 1 77 ? -3.555 5.506 5.093 1.00 98.50 77 VAL A CA 1
ATOM 581 C C . VAL A 1 77 ? -3.943 5.425 6.567 1.00 98.50 77 VAL A C 1
ATOM 583 O O . VAL A 1 77 ? -3.065 5.436 7.425 1.00 98.50 77 VAL A O 1
ATOM 586 N N . GLN A 1 78 ? -5.233 5.270 6.874 1.00 98.19 78 GLN A N 1
ATOM 587 C CA . GLN A 1 78 ? -5.723 5.143 8.250 1.00 98.19 78 GLN A CA 1
ATOM 588 C C . GLN A 1 78 ? -5.177 3.900 8.956 1.00 98.19 78 GLN A C 1
ATOM 590 O O . GLN A 1 78 ? -4.878 3.936 10.150 1.00 98.19 78 GLN A O 1
ATOM 595 N N . THR A 1 79 ? -5.044 2.789 8.235 1.00 98.12 79 THR A N 1
ATOM 596 C CA . THR A 1 79 ? -4.483 1.543 8.769 1.00 98.12 79 THR A CA 1
ATOM 597 C C . THR A 1 79 ? -3.033 1.738 9.185 1.00 98.12 79 THR A C 1
ATOM 599 O O . THR A 1 79 ? -2.677 1.405 10.315 1.00 98.12 79 THR A O 1
ATOM 602 N N . LEU A 1 80 ? -2.216 2.341 8.320 1.00 98.38 80 LEU A N 1
ATOM 603 C CA . LEU A 1 80 ? -0.821 2.622 8.640 1.00 98.38 80 LEU A CA 1
ATOM 604 C C . LEU A 1 80 ? -0.687 3.707 9.722 1.00 98.38 80 LEU A C 1
ATOM 606 O O . LEU A 1 80 ? 0.148 3.571 10.617 1.00 98.38 80 LEU A O 1
ATOM 610 N N . ALA A 1 81 ? -1.544 4.732 9.708 1.00 98.19 81 ALA A N 1
ATOM 611 C CA . ALA A 1 81 ? -1.562 5.813 10.696 1.00 98.19 81 ALA A CA 1
ATOM 612 C C . ALA A 1 81 ? -1.747 5.308 12.136 1.00 98.19 81 ALA A C 1
ATOM 614 O O . ALA A 1 81 ? -1.169 5.876 13.058 1.00 98.19 81 ALA A O 1
ATOM 615 N N . LYS A 1 82 ? -2.475 4.201 12.346 1.00 97.25 82 LYS A N 1
ATOM 616 C CA . LYS A 1 82 ? -2.597 3.559 13.673 1.00 97.25 82 LYS A CA 1
ATOM 617 C C . LYS A 1 82 ? -1.260 3.076 14.238 1.00 97.25 82 LYS A C 1
ATOM 619 O O . LYS A 1 82 ? -1.139 2.927 15.449 1.00 97.25 82 LYS A O 1
ATOM 624 N N . ILE A 1 83 ? -0.286 2.803 13.373 1.00 96.88 83 ILE A N 1
ATOM 625 C CA . ILE A 1 83 ? 1.039 2.313 13.753 1.00 96.88 83 ILE A CA 1
ATOM 626 C C . ILE A 1 83 ? 2.054 3.453 13.810 1.00 96.88 83 ILE A C 1
ATOM 628 O O . ILE A 1 83 ? 2.835 3.524 14.754 1.00 96.88 83 ILE A O 1
ATOM 632 N N . VAL A 1 84 ? 2.034 4.341 12.814 1.00 96.94 84 VAL A N 1
ATOM 633 C CA . VAL A 1 84 ? 3.021 5.428 12.687 1.00 96.94 84 VAL A CA 1
ATOM 634 C C . VAL A 1 84 ? 2.591 6.719 13.392 1.00 96.94 84 VAL A C 1
ATOM 636 O O . VAL A 1 84 ? 3.373 7.646 13.517 1.00 96.94 84 VAL A O 1
ATOM 639 N N . GLY A 1 85 ? 1.357 6.786 13.894 1.00 96.00 85 GLY A N 1
ATOM 640 C CA . GLY A 1 85 ? 0.856 7.857 14.756 1.00 96.00 85 GLY A CA 1
ATOM 641 C C . GLY A 1 85 ? 0.128 9.001 14.043 1.00 96.00 85 GLY A C 1
ATOM 642 O O . GLY A 1 85 ? -0.587 9.747 14.709 1.00 96.00 85 GLY A O 1
ATOM 643 N N . SER A 1 86 ? 0.255 9.146 12.719 1.00 98.00 86 SER A N 1
ATOM 644 C CA . SER A 1 86 ? -0.457 10.180 11.948 1.00 98.00 86 SER A CA 1
ATOM 645 C C . SER A 1 86 ? -0.717 9.777 10.493 1.00 98.00 86 SER A C 1
ATOM 647 O O . SER A 1 86 ? -0.003 8.945 9.926 1.00 98.00 86 SER A O 1
ATOM 649 N N . GLU A 1 87 ? -1.736 10.379 9.871 1.00 98.19 87 GLU A N 1
ATOM 650 C CA . GLU A 1 87 ? -2.025 10.171 8.446 1.00 98.19 87 GLU A CA 1
ATOM 651 C C . GLU A 1 87 ? -0.968 10.825 7.551 1.00 98.19 87 GLU A C 1
ATOM 653 O O . GLU A 1 87 ? -0.640 10.305 6.486 1.00 98.19 87 GLU A O 1
ATOM 658 N N . GLU A 1 88 ? -0.404 11.952 7.982 1.00 98.06 88 GLU A N 1
ATOM 659 C CA . GLU A 1 88 ? 0.653 12.665 7.271 1.00 98.06 88 GLU A CA 1
ATOM 660 C C . GLU A 1 88 ? 1.929 11.827 7.185 1.00 98.06 88 GLU A C 1
ATOM 662 O O . GLU A 1 88 ? 2.568 11.783 6.133 1.00 98.06 88 GLU A O 1
ATOM 667 N N . GLU A 1 89 ? 2.303 11.144 8.271 1.00 97.88 89 GLU A N 1
ATOM 668 C CA . GLU A 1 89 ? 3.436 10.220 8.259 1.00 97.88 89 GLU A CA 1
ATOM 669 C C . GLU A 1 89 ? 3.122 8.962 7.447 1.00 97.88 89 GLU A C 1
ATOM 671 O O . GLU A 1 89 ? 3.953 8.524 6.650 1.00 97.88 89 GLU A O 1
ATOM 676 N N . ALA A 1 90 ? 1.903 8.428 7.562 1.00 98.38 90 ALA A N 1
ATOM 677 C CA . ALA A 1 90 ? 1.476 7.284 6.766 1.00 98.38 90 ALA A CA 1
ATOM 678 C C . ALA A 1 90 ? 1.577 7.571 5.258 1.00 98.38 90 ALA A C 1
ATOM 680 O O . ALA A 1 90 ? 2.167 6.786 4.519 1.00 98.38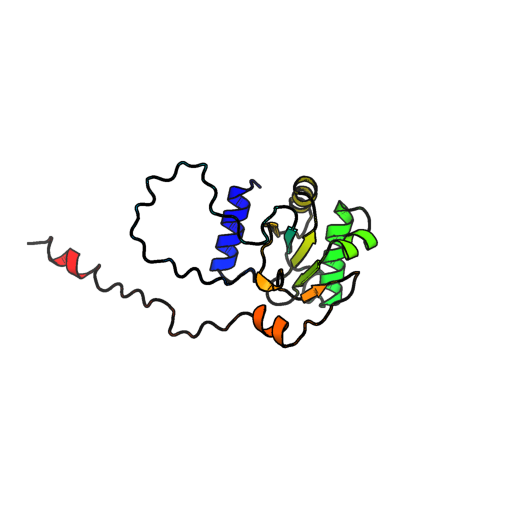 90 ALA A O 1
ATOM 681 N N . LYS A 1 91 ? 1.091 8.730 4.798 1.00 98.38 91 LYS A N 1
AT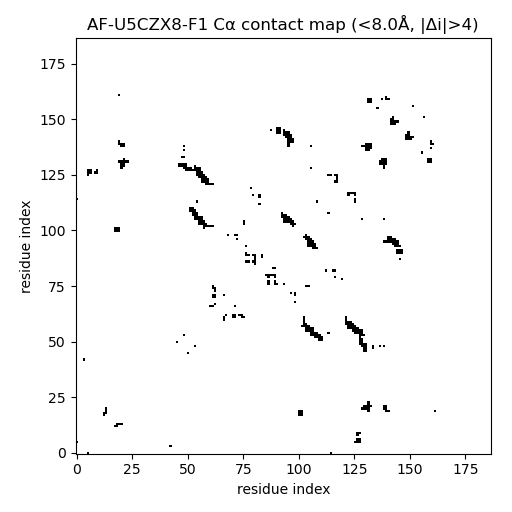OM 682 C CA . LYS A 1 91 ? 1.165 9.143 3.385 1.00 98.38 91 LYS A CA 1
ATOM 683 C C . LYS A 1 91 ? 2.594 9.283 2.857 1.00 98.38 91 LYS A C 1
ATOM 685 O O . LYS A 1 91 ? 2.792 9.131 1.656 1.00 98.38 91 LYS A O 1
ATOM 690 N N . LYS A 1 92 ? 3.566 9.592 3.721 1.00 98.00 92 LYS A N 1
ATOM 691 C CA . LYS A 1 92 ? 4.989 9.662 3.349 1.00 98.00 92 LYS A CA 1
ATOM 692 C C . LYS A 1 92 ? 5.630 8.283 3.244 1.00 98.00 92 LYS A C 1
ATOM 694 O O . LYS A 1 92 ? 6.518 8.101 2.423 1.00 98.00 92 LYS A O 1
ATOM 699 N N . LYS A 1 93 ? 5.203 7.342 4.090 1.00 98.19 93 LYS A N 1
ATOM 700 C CA . LYS A 1 93 ? 5.765 5.986 4.148 1.00 98.19 93 LYS A CA 1
ATOM 701 C C . LYS A 1 93 ? 5.173 5.033 3.117 1.00 98.19 93 LYS A C 1
ATOM 703 O O . LYS A 1 93 ? 5.832 4.063 2.759 1.00 98.19 93 LYS A O 1
ATOM 708 N N . ILE A 1 94 ? 3.947 5.271 2.654 1.00 98.56 94 ILE A N 1
ATOM 709 C CA . ILE A 1 94 ? 3.346 4.497 1.561 1.00 98.56 94 ILE A CA 1
ATOM 710 C C . ILE A 1 94 ? 3.978 4.942 0.240 1.00 98.56 94 ILE A C 1
ATOM 712 O O . ILE A 1 94 ? 3.906 6.121 -0.096 1.00 98.56 94 ILE A O 1
ATOM 716 N N . TYR A 1 95 ? 4.550 4.001 -0.514 1.00 98.00 95 TYR A N 1
ATOM 717 C CA . TYR A 1 95 ? 5.178 4.273 -1.816 1.00 98.00 95 TYR A CA 1
ATOM 718 C C . TYR A 1 95 ? 4.352 3.776 -3.009 1.00 98.00 95 TYR A C 1
ATOM 720 O O . TYR A 1 95 ? 4.543 4.233 -4.140 1.00 98.00 95 TYR A O 1
ATOM 728 N N . ASN A 1 96 ? 3.432 2.833 -2.792 1.00 97.12 96 ASN A N 1
ATOM 729 C CA . ASN A 1 96 ? 2.502 2.379 -3.819 1.00 97.12 96 ASN A CA 1
ATOM 730 C C . ASN A 1 96 ? 1.188 1.857 -3.219 1.00 97.12 96 ASN A C 1
ATOM 732 O O . ASN A 1 96 ? 1.103 1.512 -2.039 1.00 97.12 96 ASN A O 1
ATOM 736 N N . VAL A 1 97 ? 0.151 1.806 -4.052 1.00 97.38 97 VAL A N 1
ATOM 737 C CA . VAL A 1 97 ? -1.170 1.269 -3.708 1.00 97.38 97 VAL A CA 1
ATOM 738 C C . VAL A 1 97 ? -1.700 0.391 -4.838 1.00 97.38 97 VAL A C 1
ATOM 740 O O . VAL A 1 97 ? -1.453 0.644 -6.017 1.00 97.38 97 VAL A O 1
ATOM 743 N N . SER A 1 98 ? -2.453 -0.649 -4.493 1.00 94.94 98 SER A N 1
ATOM 744 C CA . SER A 1 98 ? -3.184 -1.495 -5.435 1.00 94.94 98 SER A CA 1
ATOM 745 C C . SER A 1 98 ? -4.641 -1.597 -5.002 1.00 94.94 98 SER A C 1
ATOM 747 O O . SER A 1 98 ? -4.937 -1.968 -3.871 1.00 94.94 98 SER A O 1
ATOM 749 N N . CYS A 1 99 ? -5.544 -1.270 -5.926 1.00 93.00 99 CYS A N 1
ATOM 750 C CA . CYS A 1 99 ? -6.993 -1.240 -5.707 1.00 93.00 99 CYS A CA 1
ATOM 751 C C . CYS A 1 99 ? -7.767 -2.140 -6.690 1.00 93.00 99 CYS A C 1
ATOM 753 O O . CYS A 1 99 ? -8.990 -2.066 -6.747 1.00 93.00 99 CYS A O 1
ATOM 755 N N . GLU A 1 100 ? -7.069 -2.943 -7.502 1.00 85.81 100 GLU A N 1
ATOM 756 C CA . GLU A 1 100 ? -7.682 -3.748 -8.574 1.00 85.81 100 GLU A CA 1
ATOM 757 C C . GLU A 1 100 ? -7.154 -5.186 -8.597 1.00 85.81 100 GLU A C 1
ATOM 759 O O . GLU A 1 100 ? -7.920 -6.127 -8.415 1.00 85.81 100 GLU A O 1
ATOM 764 N N . ARG A 1 101 ? -5.839 -5.370 -8.801 1.00 79.81 101 ARG A N 1
ATOM 765 C CA . ARG A 1 101 ? -5.213 -6.707 -8.905 1.00 79.81 101 ARG A CA 1
ATOM 766 C C . ARG A 1 101 ? -5.273 -7.477 -7.589 1.00 79.81 101 ARG A C 1
ATOM 768 O O . ARG A 1 101 ? -5.562 -8.664 -7.555 1.00 79.81 101 ARG A O 1
ATOM 775 N N . TYR A 1 102 ? -4.974 -6.763 -6.523 1.00 89.69 102 TYR A N 1
ATOM 776 C CA . TYR A 1 102 ? -5.119 -7.165 -5.138 1.00 89.69 102 TYR A CA 1
ATOM 777 C C . TYR A 1 102 ? -5.397 -5.898 -4.337 1.00 89.69 102 TYR A C 1
ATOM 779 O O . TYR A 1 102 ? -5.131 -4.792 -4.817 1.00 89.69 102 TYR A O 1
ATOM 787 N N . PHE A 1 103 ? -5.911 -6.053 -3.126 1.00 94.69 103 PHE A N 1
ATOM 788 C CA . PHE A 1 103 ? -6.193 -4.930 -2.245 1.00 94.69 103 PHE A CA 1
ATOM 789 C C . PHE A 1 103 ? -5.062 -4.787 -1.236 1.00 94.69 103 PHE A C 1
ATOM 791 O O . PHE A 1 103 ? -4.910 -5.620 -0.344 1.00 94.69 103 PHE A O 1
ATOM 798 N N . GLY A 1 104 ? -4.241 -3.755 -1.395 1.00 96.75 104 GLY A N 1
ATOM 799 C CA . GLY A 1 104 ? -3.094 -3.562 -0.522 1.00 96.75 104 GLY A CA 1
ATOM 800 C C . GLY A 1 104 ? -2.228 -2.369 -0.881 1.00 96.75 104 GLY A C 1
ATOM 801 O O . GLY A 1 104 ? -2.442 -1.700 -1.891 1.00 96.75 104 GLY A O 1
ATOM 802 N N . PHE A 1 105 ? -1.227 -2.123 -0.048 1.00 98.12 105 PHE A N 1
ATOM 803 C CA . PHE A 1 105 ? -0.288 -1.019 -0.203 1.00 98.12 105 PHE A CA 1
ATOM 804 C C . PHE A 1 105 ? 1.119 -1.443 0.210 1.00 98.12 105 PHE A C 1
ATOM 806 O O . PHE A 1 105 ? 1.287 -2.294 1.086 1.00 98.12 105 PHE A O 1
ATOM 813 N N . GLY A 1 106 ? 2.114 -0.842 -0.433 1.00 97.81 106 GLY A N 1
ATOM 814 C CA . GLY A 1 106 ? 3.517 -0.967 -0.072 1.00 97.81 106 GLY A CA 1
ATOM 815 C C . GLY A 1 106 ? 3.936 0.189 0.829 1.00 97.81 106 GLY A C 1
ATOM 816 O O . GLY A 1 106 ? 3.628 1.349 0.535 1.00 97.81 106 GLY A O 1
ATOM 817 N N . CYS A 1 107 ? 4.629 -0.106 1.927 1.00 98.25 107 CYS A N 1
ATOM 818 C CA . CYS A 1 107 ? 5.156 0.911 2.834 1.00 98.25 107 CYS A CA 1
ATOM 819 C C . CYS A 1 107 ? 6.580 0.622 3.314 1.00 98.25 107 CYS A C 1
ATOM 821 O O . CYS A 1 107 ? 6.992 -0.535 3.414 1.00 98.25 107 CYS A O 1
ATOM 823 N N . GLU A 1 108 ? 7.305 1.686 3.647 1.00 98.06 108 GLU A N 1
ATOM 824 C CA . GLU A 1 108 ? 8.634 1.630 4.255 1.00 98.06 108 GLU A CA 1
ATOM 825 C C . GLU A 1 108 ? 8.516 1.642 5.788 1.00 98.06 108 GLU A C 1
ATOM 827 O O . GLU A 1 108 ? 8.049 2.617 6.389 1.00 98.06 108 GLU A O 1
ATOM 832 N N . LEU A 1 109 ? 8.902 0.539 6.428 1.00 97.50 109 LEU A N 1
ATOM 833 C CA . LEU A 1 109 ? 8.889 0.337 7.875 1.00 97.50 109 LEU A CA 1
ATOM 834 C C . LEU A 1 109 ? 10.007 -0.618 8.283 1.00 97.50 109 LEU A C 1
ATOM 836 O O . LEU A 1 109 ? 10.258 -1.616 7.614 1.00 97.50 109 LEU A O 1
ATOM 840 N N . ASP A 1 110 ? 10.587 -0.395 9.458 1.00 96.25 110 ASP A N 1
ATOM 841 C CA . ASP A 1 110 ? 11.400 -1.424 10.091 1.00 96.25 110 ASP A CA 1
ATOM 842 C C . ASP A 1 110 ? 10.544 -2.656 10.445 1.00 96.25 110 ASP A C 1
ATOM 844 O O . ASP A 1 110 ? 9.324 -2.582 10.640 1.00 96.25 110 ASP A O 1
ATOM 848 N N . GLU A 1 111 ? 11.199 -3.809 10.549 1.00 93.56 111 GLU A N 1
ATOM 849 C CA . GLU A 1 111 ? 10.534 -5.088 10.791 1.00 93.56 111 GLU A CA 1
ATOM 850 C C . GLU A 1 111 ? 9.689 -5.106 12.075 1.00 93.56 111 GLU A C 1
ATOM 852 O O . GLU A 1 111 ? 8.600 -5.690 12.087 1.00 93.56 111 GLU A O 1
ATOM 857 N N . GLU A 1 112 ? 10.160 -4.478 13.156 1.00 94.62 112 GLU A N 1
ATOM 858 C CA . GLU A 1 112 ? 9.438 -4.459 14.430 1.00 94.62 112 GLU A CA 1
ATOM 859 C C . GLU A 1 112 ? 8.121 -3.691 14.291 1.00 94.62 112 GLU A C 1
ATOM 861 O O . GLU A 1 112 ? 7.069 -4.150 14.748 1.00 94.62 112 GLU A O 1
ATOM 866 N N . THR A 1 113 ? 8.158 -2.548 13.612 1.00 96.00 113 THR A N 1
ATOM 867 C CA . THR A 1 113 ? 6.969 -1.742 13.346 1.00 96.00 113 THR A CA 1
ATOM 868 C C . THR A 1 113 ? 6.011 -2.442 12.384 1.00 96.00 113 THR A C 1
ATOM 870 O O . THR A 1 113 ? 4.807 -2.477 12.650 1.00 96.00 113 THR A O 1
ATOM 873 N N . ALA A 1 114 ? 6.517 -3.078 11.324 1.00 95.94 114 ALA A N 1
ATOM 874 C CA . ALA A 1 114 ? 5.694 -3.841 10.388 1.00 95.94 114 ALA A CA 1
ATOM 875 C C . ALA A 1 114 ? 4.959 -5.007 11.070 1.00 95.94 114 ALA A C 1
ATOM 877 O O . ALA A 1 114 ? 3.790 -5.262 10.784 1.00 95.94 114 ALA A O 1
ATOM 878 N N . ASN A 1 115 ? 5.589 -5.678 12.041 1.00 94.88 115 ASN A N 1
ATOM 879 C CA . ASN A 1 115 ? 4.956 -6.764 12.800 1.00 94.88 115 ASN A CA 1
ATOM 880 C C . ASN A 1 115 ? 3.678 -6.332 13.531 1.00 94.88 115 ASN A C 1
ATOM 882 O O . ASN A 1 115 ? 2.775 -7.150 13.709 1.00 94.88 115 ASN A O 1
ATOM 886 N N . LYS A 1 116 ? 3.563 -5.057 13.919 1.00 96.31 116 LYS A N 1
ATOM 887 C CA . LYS A 1 116 ? 2.372 -4.530 14.603 1.00 96.31 116 LYS A CA 1
ATOM 888 C C . LYS A 1 116 ? 1.142 -4.504 13.687 1.00 96.31 116 LYS A C 1
ATOM 890 O O . LYS A 1 116 ? 0.022 -4.562 14.190 1.00 96.31 116 LYS A O 1
ATOM 895 N N . LEU A 1 117 ? 1.330 -4.481 12.362 1.00 96.31 117 LEU A N 1
ATOM 896 C CA . LEU A 1 117 ? 0.236 -4.511 11.384 1.00 96.31 117 LEU A CA 1
ATOM 897 C C . LEU A 1 117 ? -0.487 -5.866 11.337 1.00 96.31 117 LEU A C 1
ATOM 899 O O . LEU A 1 117 ? -1.669 -5.884 11.007 1.00 96.31 117 LEU A O 1
ATOM 903 N N . GLU A 1 118 ? 0.157 -6.978 11.727 1.00 93.69 118 GLU A N 1
ATOM 904 C CA . GLU A 1 118 ? -0.484 -8.311 11.740 1.00 93.69 118 GLU A CA 1
ATOM 905 C C . GLU A 1 118 ? -1.709 -8.372 12.674 1.00 93.69 118 GLU A C 1
ATOM 907 O O . GLU A 1 118 ? -2.590 -9.205 12.483 1.00 93.69 118 GLU A O 1
ATOM 912 N N . GLY A 1 119 ? -1.774 -7.502 13.688 1.00 92.50 119 GLY A N 1
ATOM 913 C CA . GLY A 1 119 ? -2.884 -7.442 14.643 1.00 92.50 119 GLY A CA 1
ATOM 914 C C . GLY A 1 119 ? -4.007 -6.474 14.263 1.00 92.50 119 GLY A C 1
ATOM 915 O O . GLY A 1 119 ? -4.979 -6.356 15.012 1.00 92.50 119 GLY A O 1
ATOM 916 N N . ILE A 1 120 ? -3.884 -5.741 13.152 1.00 95.75 120 ILE A N 1
ATOM 917 C CA . ILE A 1 120 ? -4.858 -4.713 12.781 1.00 95.75 120 ILE A CA 1
ATOM 918 C C . ILE A 1 120 ? -6.048 -5.351 12.047 1.00 95.75 120 ILE A C 1
ATOM 920 O O . ILE A 1 120 ? -5.849 -6.062 11.061 1.00 95.75 120 ILE A O 1
ATOM 924 N N . PRO A 1 121 ? -7.302 -5.085 12.472 1.00 95.12 121 PRO A N 1
ATOM 925 C CA . PRO A 1 121 ? -8.483 -5.600 11.787 1.00 95.12 121 PRO A CA 1
ATOM 926 C C . PRO A 1 121 ? -8.494 -5.237 10.300 1.00 95.12 121 PRO A C 1
ATOM 928 O O . PRO A 1 121 ? -8.298 -4.076 9.939 1.00 95.12 121 PRO A O 1
ATOM 931 N N . GLY A 1 122 ? -8.751 -6.235 9.455 1.00 95.00 122 GLY A N 1
ATOM 932 C CA . GLY A 1 122 ? -8.766 -6.096 7.999 1.00 95.00 122 GLY A CA 1
ATOM 933 C C . GLY A 1 122 ? -7.417 -6.350 7.324 1.00 95.00 122 GLY A C 1
ATOM 934 O O . GLY A 1 122 ? -7.398 -6.533 6.113 1.00 95.00 122 GLY A O 1
ATOM 935 N N . VAL A 1 123 ? -6.302 -6.424 8.060 1.00 96.88 123 VAL A N 1
ATOM 936 C CA . VAL A 1 123 ? -5.015 -6.863 7.496 1.00 96.88 123 VAL A CA 1
ATOM 937 C C . VAL A 1 123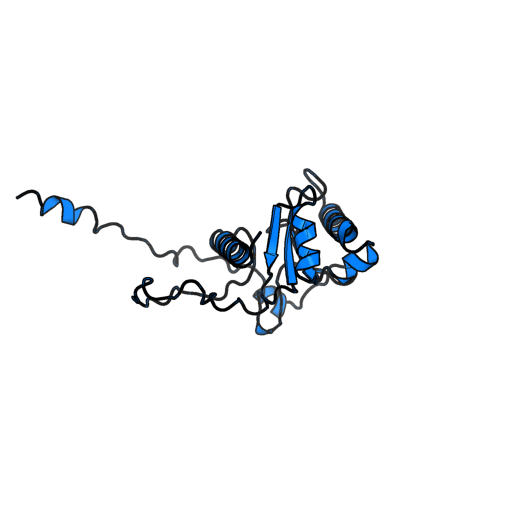 ? -5.015 -8.387 7.362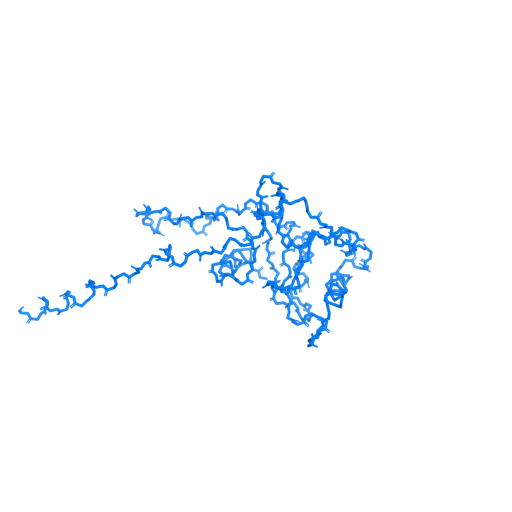 1.00 96.88 123 VAL A C 1
ATOM 939 O O . VAL A 1 123 ? -5.243 -9.105 8.332 1.00 96.88 123 VAL A O 1
ATOM 942 N N . LEU A 1 124 ? -4.759 -8.881 6.149 1.00 94.75 124 LEU A N 1
ATOM 943 C CA . LEU A 1 124 ? -4.644 -10.308 5.841 1.00 94.75 124 LEU A CA 1
ATOM 944 C C . LEU A 1 124 ? -3.197 -10.782 5.925 1.00 94.75 124 LEU A C 1
ATOM 946 O O . LEU A 1 124 ? -2.907 -11.783 6.578 1.00 94.75 124 LEU A O 1
ATOM 950 N N . PHE A 1 125 ? -2.286 -10.066 5.262 1.00 94.31 125 PHE A N 1
ATOM 951 C CA . PHE A 1 125 ? -0.883 -10.455 5.168 1.00 94.31 125 PHE A CA 1
ATOM 952 C C . PHE A 1 125 ? 0.041 -9.248 5.307 1.00 94.31 125 PHE A C 1
ATOM 954 O O . PHE A 1 125 ? -0.226 -8.183 4.755 1.00 94.31 125 PHE A O 1
ATOM 961 N N . VAL A 1 126 ? 1.154 -9.463 6.009 1.00 95.88 126 VAL A N 1
ATOM 962 C CA . VAL A 1 126 ? 2.293 -8.545 6.109 1.00 95.88 126 VAL A CA 1
ATOM 963 C C . VAL A 1 126 ? 3.504 -9.282 5.549 1.00 95.88 126 VAL A C 1
ATOM 965 O O . VAL A 1 126 ? 4.021 -10.213 6.177 1.00 95.88 126 VAL A O 1
ATOM 968 N N . LEU A 1 127 ? 3.905 -8.923 4.334 1.00 94.25 127 LEU A N 1
ATOM 969 C CA . LEU A 1 127 ? 4.913 -9.643 3.555 1.00 94.25 127 LEU A CA 1
ATOM 970 C C . LEU A 1 127 ? 6.081 -8.714 3.227 1.00 94.25 127 LEU A C 1
ATOM 972 O O . LEU A 1 127 ? 5.840 -7.533 2.994 1.00 94.25 127 LEU A O 1
ATOM 976 N N . PRO A 1 128 ? 7.329 -9.207 3.191 1.00 92.69 128 PRO A N 1
ATOM 977 C CA . PRO A 1 128 ? 8.419 -8.416 2.642 1.00 92.69 128 PRO A CA 1
ATOM 978 C C . PRO A 1 128 ? 8.155 -8.172 1.150 1.00 92.69 128 PRO A C 1
ATOM 980 O O . PRO A 1 128 ? 7.778 -9.102 0.430 1.00 92.69 128 PRO A O 1
ATOM 983 N N . ASP A 1 129 ? 8.312 -6.928 0.709 1.00 93.38 129 ASP A N 1
ATOM 984 C CA . ASP A 1 129 ? 8.120 -6.546 -0.691 1.00 93.38 129 ASP A CA 1
ATOM 985 C C . ASP A 1 129 ? 9.393 -6.826 -1.520 1.00 93.38 129 ASP A C 1
ATOM 987 O O . ASP A 1 129 ? 10.455 -7.126 -0.980 1.00 93.38 129 ASP A O 1
ATOM 991 N N . SER A 1 130 ? 9.297 -6.791 -2.847 1.00 90.56 130 SER A N 1
ATOM 992 C CA . SER A 1 130 ? 10.422 -6.970 -3.768 1.00 90.56 130 SER A CA 1
ATOM 993 C C . SER A 1 130 ? 10.178 -6.251 -5.095 1.00 90.56 130 SER A C 1
ATOM 995 O O . SER A 1 130 ? 9.040 -6.032 -5.506 1.00 90.56 130 SER A O 1
ATOM 997 N N . TYR A 1 131 ? 11.251 -5.892 -5.798 1.00 90.25 131 TYR A N 1
ATOM 998 C CA . TYR A 1 131 ? 11.148 -5.140 -7.045 1.00 90.25 131 TYR A CA 1
ATOM 999 C C . TYR A 1 131 ? 10.516 -5.960 -8.163 1.00 90.25 131 TYR A C 1
ATOM 1001 O O . TYR A 1 131 ? 11.091 -6.956 -8.592 1.00 90.25 131 TYR A O 1
ATOM 1009 N N . VAL A 1 132 ? 9.417 -5.459 -8.726 1.00 88.12 132 VAL A N 1
ATOM 1010 C CA . VAL A 1 132 ? 8.857 -5.922 -10.001 1.00 88.12 132 VAL A CA 1
ATOM 1011 C C . VAL A 1 132 ? 9.784 -5.587 -11.164 1.00 88.12 132 VAL A C 1
ATOM 1013 O O . VAL A 1 132 ? 10.020 -6.429 -12.029 1.00 88.12 132 VAL A O 1
ATOM 1016 N N . ASP A 1 133 ? 10.347 -4.379 -11.161 1.00 89.06 133 ASP A N 1
ATOM 1017 C CA . ASP A 1 133 ? 11.359 -3.950 -12.121 1.00 89.06 133 ASP A CA 1
ATOM 1018 C C . ASP A 1 133 ? 12.642 -3.567 -11.383 1.00 89.06 133 ASP A C 1
ATOM 1020 O O . ASP A 1 133 ? 12.767 -2.473 -10.828 1.00 89.06 133 ASP A O 1
ATOM 1024 N N . VAL A 1 134 ? 13.604 -4.491 -11.381 1.00 89.44 134 VAL A N 1
ATOM 1025 C CA . VAL A 1 134 ? 14.891 -4.335 -10.689 1.00 89.44 134 VAL A CA 1
ATOM 1026 C C . VAL A 1 134 ? 15.694 -3.159 -11.243 1.00 89.44 134 VAL A C 1
ATOM 1028 O O . VAL A 1 134 ? 16.367 -2.471 -10.479 1.00 89.44 134 VAL A O 1
ATOM 1031 N N . GLU A 1 135 ? 15.610 -2.898 -12.552 1.00 89.62 135 GLU A N 1
ATOM 1032 C CA . GLU A 1 135 ? 16.370 -1.826 -13.207 1.00 89.62 135 GLU A CA 1
ATOM 1033 C C . GLU A 1 135 ? 15.942 -0.451 -12.681 1.00 89.62 135 GLU A C 1
ATOM 1035 O O . GLU A 1 135 ? 16.780 0.411 -12.420 1.00 89.62 135 GLU A O 1
ATOM 1040 N N . ASN A 1 136 ? 14.638 -0.276 -12.457 1.00 91.06 136 ASN A N 1
ATOM 1041 C CA . ASN A 1 136 ? 14.057 0.971 -11.966 1.00 91.06 136 ASN A CA 1
ATOM 1042 C C . ASN A 1 136 ? 13.760 0.961 -10.459 1.00 91.06 136 ASN A C 1
ATOM 1044 O O . ASN A 1 136 ? 13.191 1.934 -9.963 1.00 91.06 136 ASN A O 1
ATOM 1048 N N . LYS A 1 137 ? 14.132 -0.111 -9.741 1.00 93.12 137 LYS A N 1
ATOM 1049 C CA . LYS A 1 137 ? 13.798 -0.331 -8.321 1.00 93.12 137 LYS A CA 1
ATOM 1050 C C . LYS A 1 137 ? 12.308 -0.113 -8.037 1.00 93.12 137 LYS A C 1
ATOM 1052 O O . LYS A 1 137 ? 11.926 0.578 -7.096 1.00 93.12 137 LYS A O 1
ATOM 1057 N N . ASP A 1 138 ? 11.464 -0.647 -8.912 1.00 93.00 138 ASP A N 1
ATOM 1058 C CA . ASP A 1 138 ? 10.025 -0.413 -8.887 1.00 93.00 138 ASP A CA 1
ATOM 1059 C C . ASP A 1 138 ? 9.306 -1.618 -8.282 1.00 93.00 138 ASP A C 1
ATOM 1061 O O . ASP A 1 138 ? 9.394 -2.721 -8.816 1.00 93.00 138 ASP A O 1
ATOM 1065 N N . TYR A 1 139 ? 8.570 -1.405 -7.194 1.00 92.25 139 TYR A N 1
ATOM 1066 C CA . TYR A 1 139 ? 7.767 -2.432 -6.519 1.00 92.25 139 TYR A CA 1
ATOM 1067 C C . TYR A 1 139 ? 6.436 -2.737 -7.238 1.00 92.25 139 TYR A C 1
ATOM 1069 O O . TYR A 1 139 ? 5.635 -3.542 -6.777 1.00 92.25 139 TYR A O 1
ATOM 1077 N N . GLY A 1 140 ? 6.162 -2.097 -8.379 1.00 91.38 140 GLY A N 1
ATOM 1078 C CA . GLY A 1 140 ? 4.917 -2.282 -9.115 1.00 91.38 140 GLY A CA 1
ATOM 1079 C C . GLY A 1 140 ? 3.741 -1.539 -8.481 1.00 91.38 140 GLY A C 1
ATOM 1080 O O . GLY A 1 140 ? 3.908 -0.453 -7.922 1.00 91.38 140 GLY A O 1
ATOM 1081 N N . ALA A 1 141 ? 2.530 -2.087 -8.637 1.00 92.75 141 ALA A N 1
ATOM 1082 C CA . ALA A 1 141 ? 1.266 -1.417 -8.290 1.00 92.75 141 ALA A CA 1
ATOM 1083 C C . ALA A 1 141 ? 1.177 0.020 -8.855 1.00 92.75 141 ALA A C 1
ATOM 1085 O O . ALA A 1 141 ? 1.841 0.326 -9.843 1.00 92.75 141 ALA A O 1
ATOM 1086 N N . GLU A 1 142 ? 0.343 0.900 -8.310 1.00 95.25 142 GLU A N 1
ATOM 1087 C CA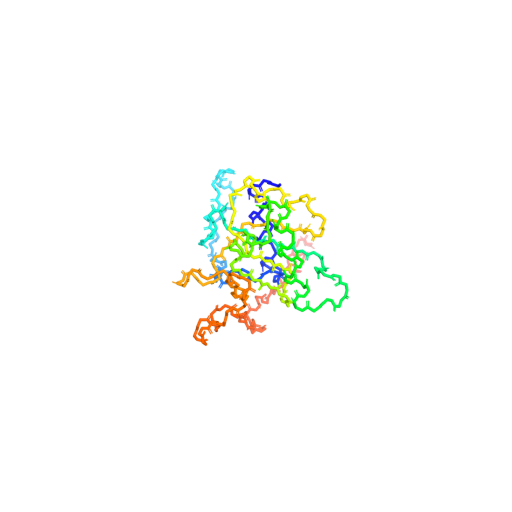 . GLU A 1 142 ? 0.313 2.319 -8.688 1.00 95.25 142 GLU A CA 1
ATOM 1088 C C . GLU A 1 142 ? 1.193 3.132 -7.745 1.00 95.25 142 GLU A C 1
ATOM 1090 O O . GLU A 1 142 ? 1.082 2.975 -6.531 1.00 95.25 142 GLU A O 1
ATOM 1095 N N . LEU A 1 143 ? 2.061 4.000 -8.278 1.00 96.56 143 LEU A N 1
ATOM 1096 C CA . LEU A 1 143 ? 2.916 4.829 -7.426 1.00 96.56 143 LEU A CA 1
ATOM 1097 C C . LEU A 1 143 ? 2.065 5.771 -6.587 1.00 96.56 143 LEU A C 1
ATOM 1099 O O . LEU A 1 143 ? 1.141 6.406 -7.098 1.00 96.56 143 LEU A O 1
ATOM 1103 N N . PHE A 1 144 ? 2.433 5.894 -5.320 1.00 97.62 144 PHE A N 1
ATOM 1104 C CA . PHE A 1 144 ? 1.783 6.771 -4.369 1.00 97.62 144 PHE A CA 1
ATOM 1105 C C . PHE A 1 144 ? 2.845 7.622 -3.688 1.00 97.62 144 PHE A C 1
ATOM 1107 O O . PHE A 1 144 ? 3.767 7.096 -3.076 1.00 97.62 144 PHE A O 1
ATOM 1114 N N . VAL A 1 145 ? 2.748 8.939 -3.840 1.00 96.62 145 VAL A N 1
ATOM 1115 C CA . VAL A 1 145 ? 3.744 9.877 -3.321 1.00 96.62 145 VAL A CA 1
ATOM 1116 C C . VAL A 1 145 ? 3.016 10.963 -2.550 1.00 96.62 145 VAL A C 1
ATOM 1118 O O . VAL A 1 145 ? 2.260 11.740 -3.125 1.00 96.62 145 VAL A O 1
ATOM 1121 N N . ASN A 1 146 ? 3.246 11.022 -1.237 1.00 94.44 146 ASN A N 1
ATOM 1122 C CA . ASN A 1 146 ? 2.709 12.059 -0.349 1.00 94.44 146 ASN A CA 1
ATOM 1123 C C . ASN A 1 146 ? 1.180 12.237 -0.414 1.00 94.44 146 ASN A C 1
ATOM 1125 O O . ASN A 1 146 ? 0.679 13.346 -0.235 1.00 94.44 146 ASN A O 1
ATOM 1129 N N . GLY A 1 147 ? 0.422 11.161 -0.635 1.00 92.44 147 GLY A N 1
ATOM 1130 C CA . GLY A 1 147 ? -1.038 11.242 -0.732 1.00 92.44 147 GLY A CA 1
ATOM 1131 C C . GLY A 1 147 ? -1.593 11.213 -2.156 1.00 92.44 147 GLY A C 1
ATOM 1132 O O . GLY A 1 147 ? -2.810 11.145 -2.313 1.00 92.44 147 GLY A O 1
ATOM 1133 N N . GLU A 1 148 ? -0.738 11.256 -3.179 1.00 96.06 148 GLU A N 1
ATOM 1134 C CA . GLU A 1 148 ? -1.156 11.384 -4.575 1.00 96.06 148 GLU A CA 1
ATOM 1135 C C . GLU A 1 148 ? -0.710 10.192 -5.421 1.00 96.06 148 GLU A C 1
ATOM 1137 O O . GLU A 1 148 ? 0.406 9.689 -5.285 1.00 96.06 148 GLU A O 1
ATOM 1142 N N . ILE A 1 149 ? -1.580 9.754 -6.336 1.00 96.19 149 ILE A N 1
ATOM 1143 C CA . ILE A 1 149 ? -1.229 8.732 -7.324 1.00 96.19 149 ILE A CA 1
ATOM 1144 C C . ILE A 1 149 ? -0.402 9.382 -8.429 1.00 96.19 149 ILE A C 1
ATOM 1146 O O . ILE A 1 149 ? -0.862 10.311 -9.095 1.00 96.19 149 ILE A O 1
ATOM 1150 N N . VAL A 1 150 ? 0.789 8.843 -8.670 1.00 96.25 150 VAL A N 1
ATOM 1151 C CA . VAL A 1 150 ? 1.706 9.333 -9.699 1.00 96.25 150 VAL A CA 1
ATOM 1152 C C . VAL A 1 150 ? 1.728 8.364 -10.877 1.00 96.25 150 VAL A C 1
ATOM 1154 O O . VAL A 1 150 ? 1.948 7.162 -10.726 1.00 96.25 150 VAL A O 1
ATOM 1157 N N . GLN A 1 151 ? 1.520 8.893 -12.082 1.00 94.75 151 GLN A N 1
ATOM 1158 C CA . GLN A 1 151 ? 1.615 8.100 -13.305 1.00 94.75 151 GLN A CA 1
ATOM 1159 C C . GLN A 1 151 ? 3.079 7.863 -13.675 1.00 94.75 151 GLN A C 1
ATOM 1161 O O . GLN A 1 151 ? 3.897 8.785 -13.691 1.00 94.75 151 GLN A O 1
ATOM 1166 N N . ARG A 1 152 ? 3.404 6.613 -14.005 1.00 93.62 152 ARG A N 1
ATOM 1167 C CA . ARG A 1 152 ? 4.706 6.261 -14.574 1.00 93.62 152 ARG A CA 1
ATOM 1168 C C . ARG A 1 152 ? 4.809 6.749 -16.015 1.00 93.62 152 ARG A C 1
ATOM 1170 O O . ARG A 1 152 ? 3.805 6.942 -16.698 1.00 93.62 152 ARG A O 1
ATOM 1177 N N . THR A 1 153 ? 6.038 6.870 -16.515 1.00 94.25 153 THR A N 1
ATOM 1178 C CA . THR A 1 153 ? 6.244 6.977 -17.964 1.00 94.25 153 THR A CA 1
ATOM 1179 C C . THR A 1 153 ? 5.705 5.720 -18.658 1.00 94.25 153 THR A C 1
ATOM 1181 O O . THR A 1 153 ? 5.766 4.635 -18.068 1.00 94.25 153 THR A O 1
ATOM 1184 N N . PRO A 1 154 ? 5.214 5.812 -19.907 1.00 93.06 154 PRO A N 1
ATOM 1185 C CA . PRO A 1 154 ? 4.691 4.652 -20.630 1.00 93.06 154 PRO A CA 1
ATOM 1186 C C . PRO A 1 154 ? 5.683 3.482 -20.704 1.00 93.06 154 PRO A C 1
ATOM 1188 O O . PRO A 1 154 ? 5.290 2.322 -20.611 1.00 93.06 154 PRO A O 1
ATOM 1191 N N . GLU A 1 155 ? 6.980 3.770 -20.834 1.00 91.75 155 GLU A N 1
ATOM 1192 C CA . GLU A 1 155 ? 8.055 2.772 -20.858 1.00 91.75 155 GLU A CA 1
ATOM 1193 C C . GLU A 1 155 ? 8.138 1.988 -19.552 1.00 91.75 155 GLU A C 1
ATOM 1195 O O . GLU A 1 155 ? 8.274 0.766 -19.585 1.00 91.75 155 GLU A O 1
ATOM 1200 N N . ARG A 1 156 ? 8.047 2.682 -18.413 1.00 92.19 156 ARG A N 1
ATOM 1201 C CA . ARG A 1 156 ? 8.078 2.053 -17.089 1.00 92.19 156 ARG A CA 1
ATOM 1202 C C . ARG A 1 156 ? 6.775 1.331 -16.784 1.00 92.19 156 ARG A C 1
ATOM 1204 O O . ARG A 1 156 ? 6.804 0.236 -16.237 1.00 92.19 156 ARG A O 1
ATOM 1211 N N . GLN A 1 157 ? 5.644 1.907 -17.184 1.00 91.12 157 GLN A N 1
ATOM 1212 C CA . GLN A 1 157 ? 4.330 1.305 -16.985 1.00 91.12 157 GLN A CA 1
ATOM 1213 C C . GLN A 1 157 ? 4.239 -0.085 -17.640 1.00 91.12 157 GLN A C 1
ATOM 1215 O O . GLN A 1 157 ? 3.843 -1.046 -16.987 1.00 91.12 157 GLN A O 1
ATOM 1220 N N . ARG A 1 158 ? 4.739 -0.236 -18.875 1.00 87.7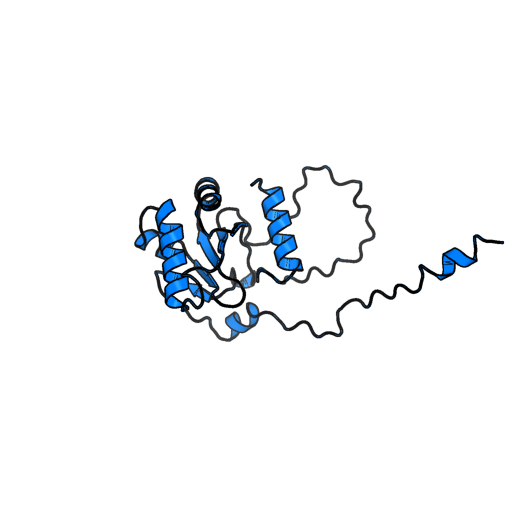5 158 ARG A N 1
ATOM 1221 C CA . ARG A 1 158 ? 4.782 -1.530 -19.587 1.00 87.75 158 ARG A CA 1
ATOM 1222 C C . ARG A 1 158 ? 5.609 -2.619 -18.889 1.00 87.75 158 ARG A C 1
ATOM 1224 O O . ARG A 1 158 ? 5.423 -3.791 -19.194 1.00 87.75 158 ARG A O 1
ATOM 1231 N N . ARG A 1 159 ? 6.545 -2.256 -18.006 1.00 85.81 159 ARG A N 1
ATOM 1232 C CA . ARG A 1 159 ? 7.417 -3.211 -17.298 1.00 85.81 159 ARG A CA 1
ATOM 1233 C C . ARG A 1 159 ? 6.798 -3.756 -16.013 1.00 85.81 159 ARG A C 1
ATOM 1235 O O . ARG A 1 159 ? 7.183 -4.832 -15.576 1.00 85.81 159 ARG A O 1
ATOM 1242 N N . VAL A 1 160 ? 5.854 -3.021 -15.422 1.00 84.56 160 VAL A N 1
ATOM 1243 C CA . VAL A 1 160 ? 5.168 -3.402 -14.172 1.00 84.56 160 VAL A CA 1
ATOM 1244 C C . VAL A 1 160 ? 3.770 -3.987 -14.401 1.00 84.56 160 VAL A C 1
ATOM 1246 O O . VAL A 1 160 ? 3.132 -4.504 -13.473 1.00 84.56 160 VAL A O 1
ATOM 1249 N N . GLU A 1 161 ? 3.271 -3.888 -15.631 1.00 79.00 161 GLU A N 1
ATOM 1250 C CA . GLU A 1 161 ? 2.037 -4.535 -16.053 1.00 79.00 161 GLU A CA 1
ATOM 1251 C C . GLU A 1 161 ? 2.227 -6.057 -16.144 1.00 79.00 161 GLU A C 1
ATOM 1253 O O . GLU A 1 161 ? 3.250 -6.520 -16.656 1.00 79.00 161 GLU A O 1
ATOM 1258 N N . PRO A 1 162 ? 1.258 -6.863 -15.669 1.00 66.06 162 PRO A N 1
ATOM 1259 C CA . PRO A 1 162 ? 1.330 -8.307 -15.826 1.00 66.06 162 PRO A CA 1
ATOM 1260 C C . PRO A 1 162 ? 1.345 -8.649 -17.313 1.00 66.06 162 PRO A C 1
ATOM 1262 O O . PRO A 1 162 ? 0.416 -8.306 -18.046 1.00 66.06 162 PRO A O 1
ATOM 1265 N N . VAL A 1 163 ? 2.373 -9.363 -17.765 1.00 60.38 163 VAL A N 1
ATOM 1266 C CA . VAL A 1 163 ? 2.378 -9.907 -19.122 1.00 60.38 163 VAL A CA 1
ATOM 1267 C C . VAL A 1 163 ? 1.324 -11.018 -19.169 1.00 60.38 163 VAL A C 1
ATOM 1269 O O . VAL A 1 163 ? 1.412 -11.958 -18.374 1.00 60.38 163 VAL A O 1
ATOM 1272 N N . PRO A 1 164 ? 0.328 -10.964 -20.074 1.00 54.16 164 PRO A N 1
ATOM 1273 C CA . PRO A 1 164 ? -0.604 -12.067 -20.224 1.00 54.16 164 PRO A CA 1
ATOM 1274 C C . PRO A 1 164 ? 0.190 -13.318 -20.605 1.00 54.16 164 PRO A C 1
ATOM 1276 O O . PRO A 1 164 ? 0.783 -13.377 -21.685 1.00 54.16 164 PRO A O 1
ATOM 1279 N N . GLN A 1 165 ? 0.212 -14.324 -19.725 1.00 48.12 165 GLN A N 1
ATOM 1280 C CA . GLN A 1 165 ? 0.756 -15.636 -20.061 1.00 48.12 165 GLN A CA 1
ATOM 1281 C C . GLN A 1 165 ? -0.024 -16.168 -21.264 1.00 48.12 165 GLN A C 1
ATOM 1283 O O . GLN A 1 165 ? -1.203 -16.517 -21.165 1.00 48.12 165 GLN A O 1
ATOM 1288 N N . ARG A 1 166 ? 0.624 -16.228 -22.433 1.00 44.72 166 ARG A N 1
ATOM 1289 C CA . ARG A 1 166 ? 0.070 -16.957 -23.574 1.00 44.72 166 ARG A CA 1
ATOM 1290 C C . ARG A 1 166 ? -0.115 -18.404 -23.128 1.00 44.72 166 ARG A C 1
ATOM 1292 O O . ARG A 1 166 ? 0.830 -19.048 -22.686 1.00 44.72 166 ARG A O 1
ATOM 1299 N N . ALA A 1 167 ? -1.326 -18.933 -23.290 1.00 48.69 167 ALA A N 1
ATOM 1300 C CA . ALA A 1 167 ? -1.716 -20.284 -22.874 1.00 48.69 167 ALA A CA 1
ATOM 1301 C C . ALA A 1 167 ? -0.862 -21.435 -23.465 1.00 48.69 167 ALA A C 1
ATOM 1303 O O . ALA A 1 167 ? -1.082 -22.595 -23.123 1.00 48.69 167 ALA A O 1
ATOM 1304 N N . GLN A 1 168 ? 0.092 -21.141 -24.354 1.00 48.25 168 GLN A N 1
ATOM 1305 C CA . GLN A 1 168 ? 0.980 -22.111 -24.994 1.00 48.25 168 GLN A CA 1
ATOM 1306 C C . GLN A 1 168 ? 2.203 -22.499 -24.145 1.00 48.25 168 GLN A C 1
ATOM 1308 O O . GLN A 1 168 ? 2.733 -23.582 -24.373 1.00 48.25 168 GLN A O 1
ATOM 1313 N N . ASP A 1 169 ? 2.597 -21.700 -23.145 1.00 46.47 169 ASP A N 1
ATOM 1314 C CA . ASP A 1 169 ? 3.782 -21.978 -22.309 1.00 46.47 169 ASP A CA 1
ATOM 1315 C C . ASP A 1 169 ? 3.475 -22.745 -21.019 1.00 46.47 169 ASP A C 1
ATOM 1317 O O . ASP A 1 169 ? 4.378 -23.039 -20.236 1.00 46.47 169 ASP A O 1
ATOM 1321 N N . ARG A 1 170 ? 2.213 -23.130 -20.782 1.00 46.56 170 ARG A N 1
ATOM 1322 C CA . ARG A 1 170 ? 1.909 -24.057 -19.687 1.00 46.56 170 ARG A CA 1
ATOM 1323 C C . ARG A 1 170 ? 2.548 -25.401 -20.050 1.00 46.56 170 ARG A C 1
ATOM 1325 O O . ARG A 1 170 ? 2.127 -25.986 -21.054 1.00 46.56 170 ARG A O 1
ATOM 1332 N N . PRO A 1 171 ? 3.513 -25.936 -19.275 1.00 45.38 171 PRO A N 1
ATOM 1333 C CA . PRO A 1 171 ? 4.054 -27.257 -19.539 1.00 45.38 171 PRO A CA 1
ATOM 1334 C C . PRO A 1 171 ? 2.884 -28.234 -19.524 1.00 45.38 171 PRO A C 1
ATOM 1336 O O . PRO A 1 171 ? 2.248 -28.459 -18.492 1.00 45.38 171 PRO A O 1
ATOM 1339 N N . ARG A 1 172 ? 2.528 -28.760 -20.698 1.00 44.62 172 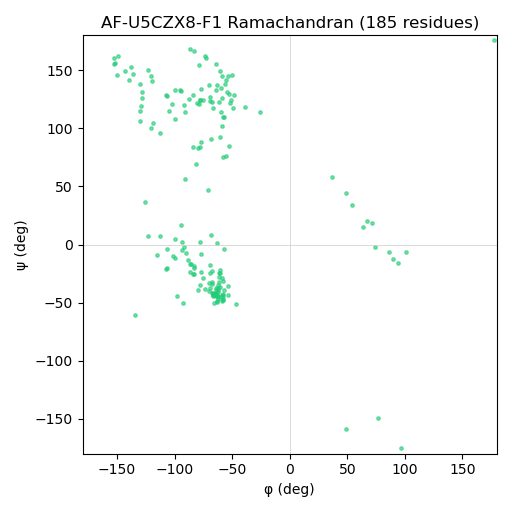ARG A N 1
ATOM 1340 C CA . ARG A 1 172 ? 1.486 -29.769 -20.834 1.00 44.62 172 ARG A CA 1
ATOM 1341 C C . ARG A 1 172 ? 2.048 -31.019 -20.172 1.00 44.62 172 ARG A C 1
ATOM 1343 O O . ARG A 1 172 ? 2.766 -31.778 -20.816 1.00 44.62 172 ARG A O 1
ATOM 1350 N N . TYR A 1 173 ? 1.792 -31.179 -18.873 1.00 41.22 173 TYR A N 1
ATOM 1351 C CA . TYR A 1 173 ? 2.179 -32.354 -18.102 1.00 41.22 173 TYR A CA 1
ATOM 1352 C C . TYR A 1 173 ? 1.492 -33.560 -18.742 1.00 41.22 173 TYR A C 1
ATOM 1354 O O . TYR A 1 173 ? 0.316 -33.842 -18.518 1.00 41.22 173 TYR A O 1
ATOM 1362 N N . ASN A 1 174 ? 2.202 -34.200 -19.665 1.00 45.75 174 ASN A N 1
ATOM 1363 C CA . ASN A 1 174 ? 1.711 -35.338 -20.410 1.00 45.75 174 ASN A CA 1
ATOM 1364 C C . ASN A 1 174 ? 1.869 -36.546 -19.483 1.00 45.75 174 ASN A C 1
ATOM 1366 O O . ASN A 1 174 ? 2.870 -37.257 -19.543 1.00 45.75 174 ASN A O 1
ATOM 1370 N N . ASP A 1 175 ? 0.894 -36.745 -18.593 1.00 48.62 175 ASP A N 1
ATOM 1371 C CA . ASP A 1 175 ? 0.813 -37.848 -17.621 1.00 48.62 175 ASP A CA 1
ATOM 1372 C C . ASP A 1 175 ? 0.507 -39.194 -18.314 1.00 48.62 175 ASP A C 1
ATOM 1374 O O . ASP A 1 175 ? -0.404 -39.942 -17.961 1.00 48.62 175 ASP A O 1
ATOM 1378 N N . ARG A 1 176 ? 1.230 -39.491 -19.399 1.00 44.22 176 ARG A N 1
ATOM 1379 C CA . ARG A 1 176 ? 1.021 -40.683 -20.229 1.00 44.22 176 ARG A CA 1
ATOM 1380 C C . ARG A 1 176 ? 1.907 -41.857 -19.823 1.00 44.22 176 ARG A C 1
ATOM 1382 O O . ARG A 1 176 ? 1.737 -42.949 -20.352 1.00 44.22 176 ARG A O 1
ATOM 1389 N N . THR A 1 177 ? 2.819 -41.672 -18.871 1.00 48.12 177 THR A N 1
ATOM 1390 C CA . THR A 1 177 ? 3.776 -42.711 -18.457 1.00 48.12 177 THR A CA 1
ATOM 1391 C C . THR A 1 177 ? 3.376 -43.452 -17.180 1.00 48.12 177 THR A C 1
ATOM 1393 O O . THR A 1 177 ? 3.919 -44.526 -16.918 1.00 48.12 177 THR A O 1
ATOM 1396 N N . ARG A 1 178 ? 2.374 -42.983 -16.418 1.00 48.34 178 ARG A N 1
ATOM 1397 C CA . ARG A 1 178 ? 1.939 -43.661 -15.179 1.00 48.34 178 ARG A CA 1
ATOM 1398 C C . ARG A 1 178 ? 1.112 -44.929 -15.411 1.00 48.34 178 ARG A C 1
ATOM 1400 O O . ARG A 1 178 ? 1.178 -45.853 -14.606 1.00 48.34 178 ARG A O 1
ATOM 1407 N N . TYR A 1 179 ? 0.382 -45.014 -16.524 1.00 43.12 179 TYR A N 1
ATOM 1408 C CA . TYR A 1 179 ? -0.474 -46.172 -16.824 1.00 43.12 179 TYR A CA 1
ATOM 1409 C C . TYR A 1 179 ? 0.250 -47.334 -17.516 1.00 43.12 179 TYR A C 1
ATOM 1411 O O . TYR A 1 179 ? -0.253 -48.456 -17.489 1.00 43.12 179 TYR A O 1
ATOM 1419 N N . VAL A 1 180 ? 1.437 -47.109 -18.091 1.00 47.69 180 VAL A N 1
ATOM 1420 C CA . VAL A 1 180 ? 2.170 -48.161 -18.819 1.00 47.69 180 VAL A CA 1
ATOM 1421 C C . VAL A 1 180 ? 2.900 -49.101 -17.852 1.00 47.69 180 VAL A C 1
ATOM 1423 O O . VAL A 1 180 ? 2.812 -50.316 -18.000 1.00 47.69 180 VAL A O 1
ATOM 1426 N N . ARG A 1 181 ? 3.492 -48.575 -16.767 1.00 47.81 181 ARG A N 1
ATOM 1427 C CA . ARG A 1 181 ? 4.219 -49.397 -15.777 1.00 47.81 181 ARG A CA 1
ATOM 1428 C C . ARG A 1 181 ? 3.338 -50.320 -14.930 1.00 47.81 181 ARG A C 1
ATOM 1430 O O . ARG A 1 181 ? 3.850 -51.263 -14.340 1.00 47.81 181 ARG A O 1
ATOM 1437 N N . ARG A 1 182 ? 2.018 -50.096 -14.864 1.00 47.34 182 ARG A N 1
ATOM 1438 C CA . ARG A 1 182 ? 1.124 -50.984 -14.095 1.00 47.34 182 ARG A CA 1
ATOM 1439 C C . ARG A 1 182 ? 0.824 -52.299 -14.821 1.00 47.34 182 ARG A C 1
ATOM 1441 O O . ARG A 1 182 ? 0.493 -53.275 -14.160 1.00 47.34 182 ARG A O 1
ATOM 1448 N N . ARG A 1 183 ? 0.948 -52.343 -16.155 1.00 48.00 183 ARG A N 1
ATOM 1449 C CA . ARG A 1 183 ? 0.711 -53.569 -16.940 1.00 48.00 183 ARG A CA 1
ATOM 1450 C C . ARG A 1 183 ? 1.911 -54.514 -16.993 1.00 48.00 183 ARG A C 1
ATOM 1452 O O . ARG A 1 183 ? 1.710 -55.687 -17.279 1.00 48.00 183 ARG A O 1
ATOM 1459 N N . GLU A 1 184 ? 3.117 -54.036 -16.699 1.00 50.28 184 GLU A N 1
ATOM 1460 C CA . GLU A 1 184 ? 4.328 -54.871 -16.736 1.00 50.28 184 GLU A CA 1
ATOM 1461 C C . GLU A 1 184 ? 4.592 -55.629 -15.424 1.00 50.28 184 GLU A C 1
ATOM 1463 O O . GLU A 1 184 ? 5.280 -56.639 -15.451 1.00 50.28 184 GLU A O 1
ATOM 1468 N N . ASN A 1 185 ? 3.965 -55.240 -14.305 1.00 49.25 185 ASN A N 1
ATOM 1469 C CA . ASN A 1 185 ? 4.098 -55.929 -13.007 1.00 49.25 185 ASN A CA 1
ATOM 1470 C C . ASN A 1 185 ? 2.996 -56.978 -12.723 1.00 49.25 185 ASN A C 1
ATOM 1472 O O . ASN A 1 185 ? 2.793 -57.358 -11.572 1.00 49.25 185 ASN A O 1
ATOM 1476 N N . GLN A 1 186 ? 2.253 -57.428 -13.741 1.00 49.59 186 GLN A N 1
ATOM 1477 C CA . GLN A 1 186 ? 1.255 -58.510 -13.622 1.00 49.59 186 GLN A CA 1
ATOM 1478 C C . GLN A 1 186 ? 1.488 -59.653 -14.626 1.00 49.59 186 GLN A C 1
ATOM 1480 O O . GLN A 1 186 ? 0.536 -60.233 -15.151 1.00 49.59 186 GLN A O 1
ATOM 1485 N N . ARG A 1 187 ? 2.747 -59.990 -14.903 1.00 42.94 187 ARG A N 1
ATOM 1486 C CA . ARG A 1 187 ? 3.102 -61.257 -15.547 1.00 42.94 187 ARG A CA 1
ATOM 1487 C C . ARG A 1 187 ? 4.073 -62.034 -14.684 1.00 42.94 187 ARG A C 1
ATOM 1489 O O . ARG A 1 187 ? 4.967 -61.379 -14.110 1.00 42.94 187 ARG A O 1
#